Protein AF-A0AAD8I9W8-F1 (afdb_monomer_lite)

Foldseek 3Di:
DVQLLVLLLVLLVLQVVQLVLAAAADPVQQCVLPPVFADPQLVPDPCNRVDGQNCLLLSDLQWKWWADLVDQRYHTHIGGNDPVSVVVSVVSVTDIGRQGGDGPSVVVSVVSVVSSCVVCCVPVVPVVLVLLQQQDDPVCSVVSNVVVVVVVVVVVVVCVVCVSVCCSPLNPSRSSNVVSVVVVVVVVCCQAPPDDRPPPDSVRSVVCVVVPDGHPVPDPDDPPVPDPDDD

Sequence (231 aa):
MIAIITCLVALAGVFYGAAAHAPHISNFESSHFGGNSTCPSYTSASNPSSWNCMTCLKASSDCAFCANGANNYSPGACLAANADTKSACKAEHRIWYTQGCPSKIGVLAVLLLGLYIICYSPGMGTVPWIVNSEIYPLKYRGIGGGIAAVSNWISNLIVSQTFLTLTHALGSAGTFLLFAGISAVTGTAIFFLVPETKGQTFEEVEKMLEKGFKPSLCGDSNPEKELNGKV

pLDDT: mean 85.3, std 12.77, range [35.94, 97.19]

Structure (mmCIF, N/CA/C/O backbone):
data_AF-A0AAD8I9W8-F1
#
_entry.id   AF-A0AAD8I9W8-F1
#
loop_
_atom_site.group_PDB
_atom_site.id
_atom_site.type_symbol
_atom_site.label_atom_id
_atom_site.label_alt_id
_atom_site.label_comp_id
_atom_site.label_asym_id
_atom_site.label_entity_id
_atom_site.label_seq_id
_atom_site.pdbx_PDB_ins_code
_atom_site.Cartn_x
_atom_site.Cartn_y
_atom_site.Cartn_z
_atom_site.occupancy
_atom_site.B_iso_or_equiv
_atom_site.auth_seq_id
_atom_site.auth_comp_id
_atom_site.auth_asym_id
_atom_site.auth_atom_id
_atom_site.pdbx_PDB_model_num
ATOM 1 N N . MET A 1 1 ? -16.839 3.901 8.535 1.00 85.38 1 MET A N 1
ATOM 2 C CA . MET A 1 1 ? -16.273 2.653 7.968 1.00 85.38 1 MET A CA 1
ATOM 3 C C . MET A 1 1 ? -16.529 2.486 6.478 1.00 85.38 1 MET A C 1
ATOM 5 O O . MET A 1 1 ? -15.558 2.358 5.750 1.00 85.38 1 MET A O 1
ATOM 9 N N . ILE A 1 2 ? -17.778 2.546 5.998 1.00 88.75 2 ILE A N 1
ATOM 10 C CA . ILE A 1 2 ? -18.097 2.360 4.566 1.00 88.75 2 ILE A CA 1
ATOM 11 C C . ILE A 1 2 ? -17.278 3.302 3.666 1.00 88.75 2 ILE A C 1
ATOM 13 O O . ILE A 1 2 ? -16.595 2.829 2.766 1.00 88.75 2 ILE A O 1
ATOM 17 N N . ALA A 1 3 ? -17.244 4.605 3.977 1.00 89.75 3 ALA A N 1
ATOM 18 C CA . ALA A 1 3 ? -16.451 5.585 3.227 1.00 89.75 3 ALA A CA 1
ATOM 19 C C . ALA A 1 3 ? -14.956 5.208 3.132 1.00 89.75 3 ALA A C 1
ATOM 21 O O . ALA A 1 3 ? -14.374 5.245 2.051 1.00 89.75 3 ALA A O 1
ATOM 22 N N . ILE A 1 4 ? -14.356 4.759 4.240 1.00 90.31 4 ILE A N 1
ATOM 23 C CA . ILE A 1 4 ? -12.955 4.313 4.289 1.00 90.31 4 ILE A CA 1
ATOM 24 C C . ILE A 1 4 ? -12.733 3.121 3.353 1.00 90.31 4 ILE A C 1
ATOM 26 O O . ILE A 1 4 ? -11.825 3.151 2.526 1.00 90.31 4 ILE A O 1
ATOM 30 N N . ILE A 1 5 ? -13.592 2.101 3.440 1.00 92.06 5 ILE A N 1
ATOM 31 C CA . ILE A 1 5 ? -13.502 0.898 2.602 1.00 92.06 5 ILE A CA 1
ATOM 32 C C . ILE A 1 5 ? -13.650 1.276 1.125 1.00 92.06 5 ILE A C 1
ATOM 34 O O . ILE A 1 5 ? -12.839 0.852 0.306 1.00 92.06 5 ILE A O 1
ATOM 38 N N . THR A 1 6 ? -14.618 2.133 0.783 1.00 93.19 6 THR A N 1
ATOM 39 C CA . THR A 1 6 ? -14.799 2.593 -0.602 1.00 93.19 6 THR A CA 1
ATOM 40 C C . THR A 1 6 ? -13.581 3.352 -1.128 1.00 93.19 6 THR A C 1
ATOM 42 O O . THR A 1 6 ? -13.163 3.110 -2.258 1.00 93.19 6 THR A O 1
ATOM 45 N N . CYS A 1 7 ? -12.950 4.196 -0.304 1.00 93.38 7 CYS A N 1
ATOM 46 C CA . CYS A 1 7 ? -11.733 4.912 -0.687 1.00 93.38 7 CYS A CA 1
ATOM 47 C C . CYS A 1 7 ? -10.552 3.954 -0.891 1.00 93.38 7 CYS A C 1
ATOM 49 O O . CYS A 1 7 ? -9.811 4.104 -1.858 1.00 93.38 7 CYS A O 1
ATOM 51 N N . LEU A 1 8 ? -10.388 2.949 -0.024 1.00 93.06 8 LEU A N 1
ATOM 52 C CA . LEU A 1 8 ? -9.316 1.953 -0.146 1.00 93.06 8 LEU A CA 1
ATOM 53 C C . LEU A 1 8 ? -9.481 1.077 -1.395 1.00 93.06 8 LEU A C 1
ATOM 55 O O . LEU A 1 8 ? -8.506 0.839 -2.106 1.00 93.06 8 LEU A O 1
ATOM 59 N N . VAL A 1 9 ? -10.708 0.650 -1.707 1.00 94.50 9 VAL A N 1
ATOM 60 C CA . VAL A 1 9 ? -11.006 -0.104 -2.937 1.00 94.50 9 VAL A CA 1
ATOM 61 C C . VAL A 1 9 ? -10.776 0.762 -4.178 1.00 94.50 9 VAL A C 1
ATOM 63 O O . VAL A 1 9 ? -10.156 0.303 -5.137 1.00 94.50 9 VAL A O 1
ATOM 66 N N . ALA A 1 10 ? -11.202 2.029 -4.155 1.00 94.56 10 ALA A N 1
ATOM 67 C CA . ALA A 1 10 ? -10.950 2.966 -5.249 1.00 94.56 10 ALA A CA 1
ATOM 68 C C . ALA A 1 10 ? -9.444 3.195 -5.468 1.00 94.56 10 ALA A C 1
ATOM 70 O O . ALA A 1 10 ? -8.972 3.134 -6.603 1.00 94.56 10 ALA A O 1
ATOM 71 N N . LEU A 1 11 ? -8.673 3.386 -4.392 1.00 93.75 11 LEU A N 1
ATOM 72 C CA . LEU A 1 11 ? -7.213 3.494 -4.443 1.00 93.75 11 LEU A CA 1
ATOM 73 C C . LEU A 1 11 ? -6.578 2.242 -5.048 1.00 93.75 11 LEU A C 1
ATOM 75 O O . LEU A 1 11 ? -5.744 2.358 -5.946 1.00 93.75 11 LEU A O 1
ATOM 79 N N . ALA A 1 12 ? -6.992 1.053 -4.607 1.00 93.69 12 ALA A N 1
ATOM 80 C CA . ALA A 1 12 ? -6.501 -0.203 -5.163 1.00 93.69 12 ALA A CA 1
ATOM 81 C C . ALA A 1 12 ? -6.767 -0.297 -6.674 1.00 93.69 12 ALA A C 1
ATOM 83 O O . ALA A 1 12 ? -5.862 -0.656 -7.430 1.00 93.69 12 ALA A O 1
ATOM 84 N N . GLY A 1 13 ? -7.960 0.103 -7.125 1.00 92.88 13 GLY A N 1
ATOM 85 C CA . GLY A 1 13 ? -8.312 0.176 -8.545 1.00 92.88 13 GLY A CA 1
ATOM 86 C C . GLY A 1 13 ? -7.433 1.149 -9.334 1.00 92.88 13 GLY A C 1
ATOM 87 O O . GLY A 1 13 ? -6.934 0.799 -10.404 1.00 92.88 13 GLY A O 1
ATOM 88 N N . VAL A 1 14 ? -7.166 2.342 -8.794 1.00 93.25 14 VAL A N 1
ATOM 89 C CA . VAL A 1 14 ? -6.281 3.330 -9.439 1.00 93.25 14 VAL A CA 1
ATOM 90 C C . VAL A 1 14 ? -4.844 2.821 -9.523 1.00 93.25 14 VAL A C 1
ATOM 92 O O . VAL A 1 14 ? -4.228 2.920 -10.583 1.00 93.25 14 VAL A O 1
ATOM 95 N N . PHE A 1 15 ? -4.305 2.228 -8.456 1.00 91.62 15 PHE A N 1
ATOM 96 C CA . PHE A 1 15 ? -2.962 1.641 -8.487 1.00 91.62 15 PHE A CA 1
ATOM 97 C C . PHE A 1 15 ? -2.868 0.451 -9.444 1.00 91.62 15 PHE A C 1
ATOM 99 O O . PHE A 1 15 ? -1.854 0.300 -10.125 1.00 91.62 15 PHE A O 1
ATOM 106 N N . TYR A 1 16 ? -3.918 -0.366 -9.538 1.00 91.25 16 TYR A N 1
ATOM 107 C CA . TYR A 1 16 ? -3.988 -1.456 -10.509 1.00 91.25 16 TYR A CA 1
ATOM 108 C C . TYR A 1 16 ? -3.982 -0.916 -11.942 1.00 91.25 16 TYR A C 1
ATOM 110 O O . TYR A 1 16 ? -3.160 -1.332 -12.759 1.00 91.25 16 TYR A O 1
ATOM 118 N N . GLY A 1 17 ? -4.823 0.082 -12.227 1.00 90.25 17 GLY A N 1
ATOM 119 C CA . GLY A 1 17 ? -4.843 0.766 -13.518 1.00 90.25 17 GLY A CA 1
ATOM 120 C C . GLY A 1 17 ? -3.499 1.410 -13.859 1.00 90.25 17 GLY A C 1
ATOM 121 O O . GLY A 1 17 ? -3.068 1.343 -15.009 1.00 90.25 17 GLY A O 1
ATOM 122 N N . ALA A 1 18 ? -2.803 1.971 -12.866 1.00 89.25 18 ALA A N 1
ATOM 123 C CA . ALA A 1 18 ? -1.506 2.618 -13.051 1.00 89.25 18 ALA A CA 1
ATOM 124 C C . ALA A 1 18 ? -0.415 1.598 -13.380 1.00 89.25 18 ALA A C 1
ATOM 126 O O . ALA A 1 18 ? 0.459 1.883 -14.193 1.00 89.25 18 ALA A O 1
ATOM 127 N N . ALA A 1 19 ? -0.482 0.409 -12.777 1.00 87.31 19 ALA A N 1
ATOM 128 C CA . ALA A 1 19 ? 0.427 -0.683 -13.085 1.00 87.31 19 ALA A CA 1
ATOM 129 C C . ALA A 1 19 ? 0.155 -1.296 -14.468 1.00 87.31 19 ALA A C 1
ATOM 131 O O . ALA A 1 19 ? 1.100 -1.644 -15.172 1.00 87.31 19 ALA A O 1
ATOM 132 N N . ALA A 1 20 ? -1.116 -1.400 -14.871 1.00 87.19 20 ALA A N 1
ATOM 133 C CA . ALA A 1 20 ? -1.510 -1.946 -16.169 1.00 87.19 20 ALA A CA 1
ATOM 134 C C . ALA A 1 20 ? -1.157 -1.015 -17.344 1.00 87.19 20 ALA A C 1
ATOM 136 O O . ALA A 1 20 ? -0.708 -1.489 -18.381 1.00 87.19 20 ALA A O 1
ATOM 137 N N . HIS A 1 21 ? -1.306 0.302 -17.168 1.00 89.56 21 HIS A N 1
ATOM 138 C CA . HIS A 1 21 ? -0.989 1.318 -18.184 1.00 89.56 21 HIS A CA 1
ATOM 139 C C . HIS A 1 21 ? 0.423 1.906 -18.027 1.00 89.56 21 HIS A C 1
ATOM 141 O O . HIS A 1 21 ? 0.698 3.007 -18.510 1.00 89.56 21 HIS A O 1
ATOM 147 N N . ALA A 1 22 ? 1.312 1.213 -17.312 1.00 88.62 22 ALA A N 1
ATOM 148 C CA . ALA A 1 22 ? 2.706 1.617 -17.201 1.00 88.62 22 ALA A CA 1
ATOM 149 C C . ALA A 1 22 ? 3.382 1.578 -18.588 1.00 88.62 22 ALA A C 1
ATOM 151 O O . ALA A 1 22 ? 3.040 0.717 -19.403 1.00 88.62 22 ALA A O 1
ATOM 152 N N . PRO A 1 23 ? 4.346 2.474 -18.872 1.00 90.56 23 PRO A N 1
ATOM 153 C CA . PRO A 1 23 ? 5.013 2.499 -20.168 1.00 90.56 23 PRO A CA 1
ATOM 154 C C . PRO A 1 23 ? 5.691 1.160 -20.459 1.00 90.56 23 PRO A C 1
ATOM 156 O O . PRO A 1 23 ? 6.295 0.540 -19.577 1.00 90.56 23 PRO A O 1
ATOM 159 N N . HIS A 1 24 ? 5.590 0.730 -21.713 1.00 92.25 24 HIS A N 1
ATOM 160 C CA . HIS A 1 24 ? 6.247 -0.478 -22.194 1.00 92.25 24 HIS A CA 1
ATOM 161 C C . HIS A 1 24 ? 7.769 -0.319 -22.213 1.00 92.25 24 HIS A C 1
ATOM 163 O O . HIS A 1 24 ? 8.302 0.791 -22.182 1.00 92.25 24 HIS A O 1
ATOM 169 N N . ILE A 1 25 ? 8.479 -1.438 -22.268 1.00 92.12 25 ILE A N 1
ATOM 170 C CA . ILE A 1 25 ? 9.930 -1.431 -22.451 1.00 92.12 25 ILE A CA 1
ATOM 171 C C . ILE A 1 25 ? 10.241 -1.622 -23.929 1.00 92.12 25 ILE A C 1
ATOM 173 O O . ILE A 1 25 ? 9.667 -2.479 -24.596 1.00 92.12 25 ILE A O 1
ATOM 177 N N . SER A 1 26 ? 11.147 -0.798 -24.448 1.00 90.31 26 SER A N 1
ATOM 178 C CA . S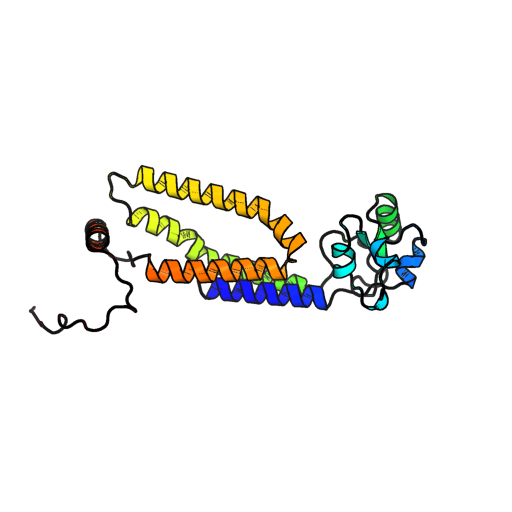ER A 1 26 ? 11.668 -0.931 -25.802 1.00 90.31 26 SER A CA 1
ATOM 179 C C . SER A 1 26 ? 13.015 -1.644 -25.769 1.00 90.31 26 SER A C 1
ATOM 181 O O . SER A 1 26 ? 13.931 -1.250 -25.040 1.00 90.31 26 SER A O 1
ATOM 183 N N . ASN A 1 27 ? 13.156 -2.678 -26.601 1.00 87.31 27 ASN A N 1
ATOM 184 C CA . ASN A 1 27 ? 14.436 -3.358 -26.806 1.00 87.31 27 ASN A CA 1
ATOM 185 C C . ASN A 1 27 ? 15.497 -2.407 -27.362 1.00 87.31 27 ASN A C 1
ATOM 187 O O . ASN A 1 27 ? 16.642 -2.460 -26.928 1.00 87.31 27 ASN A O 1
ATOM 191 N N . PHE A 1 28 ? 15.101 -1.508 -28.266 1.00 87.44 28 PHE A N 1
ATOM 192 C CA . PHE A 1 28 ? 15.998 -0.518 -28.854 1.00 87.44 28 PHE A CA 1
ATOM 193 C C . PHE A 1 28 ? 16.581 0.404 -27.775 1.00 87.44 28 PHE A C 1
ATOM 195 O O . PHE A 1 28 ? 17.799 0.479 -27.624 1.00 87.44 28 PHE A O 1
ATOM 202 N N . GLU A 1 29 ? 15.716 0.999 -26.948 1.00 87.00 29 GLU A N 1
ATOM 203 C CA . GLU A 1 29 ? 16.131 1.871 -25.840 1.00 87.00 29 GLU A CA 1
ATOM 204 C C . GLU A 1 29 ? 16.985 1.122 -24.813 1.00 87.00 29 GLU A C 1
ATOM 206 O O . GLU A 1 29 ? 17.942 1.673 -24.283 1.00 87.00 29 GLU A O 1
ATOM 211 N N . SER A 1 30 ? 16.667 -0.146 -24.541 1.00 86.25 30 SER A N 1
ATOM 212 C CA . SER A 1 30 ? 17.441 -0.969 -23.606 1.00 86.25 30 SER A CA 1
ATOM 213 C C . SER A 1 30 ? 18.839 -1.282 -24.153 1.00 86.25 30 SER A C 1
ATOM 215 O O . SER A 1 30 ? 19.822 -1.166 -23.428 1.00 86.25 30 SER A O 1
ATOM 217 N N . SER A 1 31 ? 18.949 -1.601 -25.446 1.00 86.25 31 SER A N 1
ATOM 218 C CA . SER A 1 31 ? 20.228 -1.887 -26.109 1.00 86.25 31 SER A CA 1
ATOM 219 C C . SER A 1 31 ? 21.124 -0.658 -26.296 1.00 86.25 31 SER A C 1
ATOM 221 O O . SER A 1 31 ? 22.344 -0.805 -26.360 1.00 86.25 31 SER A O 1
ATOM 223 N N . HIS A 1 32 ? 20.541 0.546 -26.328 1.00 88.69 32 HIS A N 1
ATOM 224 C CA . HIS A 1 32 ? 21.258 1.820 -26.478 1.00 88.69 32 HIS A CA 1
ATOM 225 C C . HIS A 1 32 ? 22.291 2.056 -25.365 1.00 88.69 32 HIS A C 1
ATOM 227 O O . HIS A 1 32 ? 23.380 2.556 -25.625 1.00 88.69 32 HIS A O 1
ATOM 233 N N . PHE A 1 33 ? 22.008 1.608 -24.138 1.00 84.25 33 PHE A N 1
ATOM 234 C CA . PHE A 1 33 ? 22.929 1.714 -22.995 1.00 84.25 33 PHE A CA 1
ATOM 235 C C . PHE A 1 33 ? 23.995 0.599 -22.946 1.00 84.25 33 PHE A C 1
ATOM 237 O O . PHE A 1 33 ? 24.759 0.509 -21.981 1.00 84.25 33 PHE A O 1
ATOM 244 N N . GLY A 1 34 ? 24.058 -0.249 -23.976 1.00 80.69 34 GLY A N 1
ATOM 245 C CA . GLY A 1 34 ? 24.945 -1.406 -24.071 1.00 80.69 34 GLY A CA 1
ATOM 246 C C . GLY A 1 34 ? 24.304 -2.690 -23.536 1.00 80.69 34 GLY A C 1
ATOM 247 O O . GLY A 1 34 ? 23.644 -2.694 -22.499 1.00 80.69 34 GLY A O 1
ATOM 248 N N . GLY A 1 35 ? 24.533 -3.814 -24.223 1.00 73.88 35 GLY A N 1
ATOM 249 C CA . GLY A 1 35 ? 23.914 -5.108 -23.887 1.00 73.88 35 GLY A CA 1
ATOM 250 C C . GLY A 1 35 ? 24.278 -5.669 -22.503 1.00 73.88 35 GLY A C 1
ATOM 251 O O . GLY A 1 35 ? 23.533 -6.472 -21.954 1.00 73.88 35 GLY A O 1
ATOM 252 N N . ASN A 1 36 ? 25.381 -5.213 -21.903 1.00 82.31 36 ASN A N 1
ATOM 253 C CA . ASN A 1 36 ? 25.778 -5.601 -20.542 1.00 82.31 36 ASN A CA 1
ATOM 254 C C . ASN A 1 36 ? 25.113 -4.739 -19.451 1.00 82.31 36 ASN A C 1
ATOM 256 O O . ASN A 1 36 ? 25.179 -5.082 -18.274 1.00 82.31 36 ASN A O 1
ATOM 260 N N . SER A 1 37 ? 24.481 -3.627 -19.833 1.00 87.50 37 SER A N 1
ATOM 261 C CA . SER A 1 37 ? 23.829 -2.675 -18.925 1.00 87.50 37 SER A CA 1
ATOM 262 C C . SER A 1 37 ? 22.341 -2.974 -18.720 1.00 87.50 37 SER A C 1
ATOM 264 O O . SER A 1 37 ? 21.700 -2.380 -17.851 1.00 87.50 37 SER A O 1
ATOM 266 N N . THR A 1 38 ? 21.770 -3.878 -19.520 1.00 90.88 38 THR A N 1
ATOM 267 C CA . THR A 1 38 ? 20.371 -4.308 -19.414 1.00 90.88 38 THR A CA 1
ATOM 268 C C . THR A 1 38 ? 20.152 -5.280 -18.258 1.00 90.88 38 THR A C 1
ATOM 270 O O . THR A 1 38 ? 21.011 -6.102 -17.952 1.00 90.88 38 THR A O 1
ATOM 273 N N . CYS A 1 39 ? 18.978 -5.207 -17.628 1.00 91.12 39 CYS A N 1
ATOM 274 C CA . CYS A 1 39 ? 18.590 -6.106 -16.535 1.00 91.12 39 CYS A CA 1
ATOM 275 C C . CYS A 1 39 ? 18.636 -7.586 -16.992 1.00 91.12 39 CYS A C 1
ATOM 277 O O . CYS A 1 39 ? 17.954 -7.929 -17.964 1.00 91.12 39 CYS A O 1
ATOM 279 N N . PRO A 1 40 ? 19.355 -8.489 -16.292 1.00 89.31 40 PRO A N 1
ATOM 280 C CA . PRO A 1 40 ? 19.454 -9.900 -16.682 1.00 89.31 40 PRO A CA 1
ATOM 281 C C . PRO A 1 40 ? 18.105 -10.630 -16.728 1.00 89.31 40 PRO A C 1
ATOM 283 O O . PRO A 1 40 ? 17.875 -11.485 -17.584 1.00 89.31 40 PRO A O 1
ATOM 286 N N . SER A 1 41 ? 17.173 -10.274 -15.838 1.00 88.94 41 SER A N 1
ATOM 287 C CA . SER A 1 41 ? 15.827 -10.862 -15.813 1.00 88.94 41 SER A CA 1
ATOM 288 C C . SER A 1 41 ? 14.996 -10.483 -17.043 1.00 88.94 41 SER A C 1
ATOM 290 O O . SER A 1 41 ? 14.111 -11.234 -17.435 1.00 88.94 41 SER A O 1
ATOM 292 N N . TYR A 1 42 ? 15.280 -9.331 -17.660 1.00 87.75 42 TYR A N 1
ATOM 293 C CA . TYR A 1 42 ? 14.618 -8.891 -18.888 1.00 87.75 42 TYR A CA 1
ATOM 294 C C . TYR A 1 42 ? 15.184 -9.603 -20.120 1.00 87.75 42 TYR A C 1
ATOM 296 O O . TYR A 1 42 ? 14.426 -10.056 -20.974 1.00 87.75 42 TYR A O 1
ATOM 304 N N . THR A 1 43 ? 16.509 -9.750 -20.204 1.00 86.75 43 THR A N 1
ATOM 305 C CA . THR A 1 43 ? 17.167 -10.410 -21.346 1.00 86.75 43 THR A CA 1
ATOM 306 C C . THR A 1 43 ? 16.926 -11.917 -21.384 1.00 86.75 43 THR A C 1
ATOM 308 O O . THR A 1 43 ? 16.877 -12.501 -22.462 1.00 86.75 43 THR A O 1
ATOM 311 N N . SER A 1 44 ? 16.738 -12.544 -20.221 1.00 87.00 44 SER A N 1
ATOM 312 C CA . SER A 1 44 ? 16.395 -13.967 -20.089 1.00 87.00 44 SER A CA 1
ATOM 313 C C . SER A 1 44 ? 14.890 -14.260 -20.181 1.00 87.00 44 SER A C 1
ATOM 315 O O . SER A 1 44 ? 14.482 -15.420 -20.106 1.00 87.00 44 SER A O 1
ATOM 317 N N . ALA A 1 45 ? 14.048 -13.236 -20.352 1.00 86.25 45 ALA A N 1
ATOM 318 C CA . ALA A 1 45 ? 12.604 -13.404 -20.422 1.00 86.25 45 ALA A CA 1
ATOM 319 C C . ALA A 1 45 ? 12.159 -14.063 -21.737 1.00 86.25 45 ALA A C 1
ATOM 321 O O . ALA A 1 45 ? 12.617 -13.711 -22.820 1.00 86.25 45 ALA A O 1
ATOM 322 N N . SER A 1 46 ? 11.175 -14.961 -21.658 1.00 83.50 46 SER A N 1
ATOM 323 C CA . SER A 1 46 ? 10.606 -15.649 -22.825 1.00 83.50 46 SER A CA 1
ATOM 324 C C . SER A 1 46 ? 9.787 -14.739 -23.753 1.00 83.50 46 SER A C 1
ATOM 326 O O . SER A 1 46 ? 9.649 -15.043 -24.935 1.00 83.50 46 SER A O 1
ATOM 328 N N . ASN A 1 47 ? 9.248 -13.623 -23.247 1.00 85.19 47 ASN A N 1
ATOM 329 C CA . ASN A 1 47 ? 8.504 -12.641 -24.042 1.00 85.19 47 ASN A CA 1
ATOM 330 C C . ASN A 1 47 ? 8.808 -11.198 -23.585 1.00 85.19 47 ASN A C 1
ATOM 332 O O . ASN A 1 47 ? 8.024 -10.613 -22.838 1.00 85.19 47 ASN A O 1
ATOM 336 N N . PRO A 1 48 ? 9.937 -10.604 -24.003 1.00 81.19 48 PRO A N 1
ATOM 337 C CA . PRO A 1 48 ? 10.345 -9.266 -23.565 1.00 81.19 48 PRO A CA 1
ATOM 338 C C . PRO A 1 48 ? 9.407 -8.154 -24.069 1.00 81.19 48 PRO A C 1
ATOM 340 O O . PRO A 1 48 ? 9.258 -7.127 -23.414 1.00 81.19 48 PRO A O 1
ATOM 343 N N . SER A 1 49 ? 8.699 -8.362 -25.185 1.00 84.19 49 SER A N 1
ATOM 344 C CA . SER A 1 49 ? 7.764 -7.373 -25.748 1.00 84.19 49 SER A CA 1
ATOM 345 C C . SER A 1 49 ? 6.525 -7.101 -24.894 1.00 84.19 49 SER A C 1
ATOM 347 O O . SER A 1 49 ? 5.932 -6.030 -25.010 1.00 84.19 49 SER A O 1
ATOM 349 N N . SER A 1 50 ? 6.114 -8.035 -24.030 1.00 87.62 50 SER A N 1
ATOM 350 C CA . SER A 1 50 ? 4.973 -7.818 -23.131 1.00 87.62 50 SER A CA 1
ATOM 351 C C . SER A 1 50 ? 5.352 -7.073 -21.850 1.00 87.62 50 SER A C 1
ATOM 353 O O . SER A 1 50 ? 4.481 -6.796 -21.026 1.00 87.62 50 SER A O 1
ATOM 355 N N . TRP A 1 51 ? 6.639 -6.782 -21.642 1.00 91.12 51 TRP A N 1
ATOM 356 C CA . TRP A 1 51 ? 7.101 -6.162 -20.410 1.00 91.12 51 TRP A CA 1
ATOM 357 C C . TRP A 1 51 ? 6.781 -4.671 -20.386 1.00 91.12 51 TRP A C 1
ATOM 359 O O . TRP A 1 51 ? 6.847 -3.952 -21.387 1.00 91.12 51 TRP A O 1
ATOM 369 N N . ASN A 1 52 ? 6.464 -4.200 -19.190 1.00 92.38 52 ASN A N 1
ATOM 370 C CA . ASN A 1 52 ? 6.289 -2.796 -18.884 1.00 92.38 52 ASN A CA 1
ATOM 371 C C . ASN A 1 52 ? 7.219 -2.394 -17.736 1.00 92.38 52 ASN A C 1
ATOM 373 O O . ASN A 1 52 ? 7.874 -3.229 -17.108 1.00 92.38 52 ASN A O 1
ATOM 377 N N . CYS A 1 53 ? 7.287 -1.097 -17.457 1.00 92.06 53 CYS A N 1
ATOM 378 C CA . CYS A 1 53 ? 8.120 -0.572 -16.381 1.00 92.06 53 CYS A CA 1
ATOM 379 C C . CYS A 1 53 ? 7.884 -1.313 -15.047 1.00 92.06 53 CYS A C 1
ATOM 381 O O . CYS A 1 53 ? 8.845 -1.662 -14.364 1.00 92.06 53 CYS A O 1
ATOM 383 N N . MET A 1 54 ? 6.632 -1.644 -14.703 1.00 90.25 54 MET A N 1
ATOM 384 C CA . MET A 1 54 ? 6.327 -2.334 -13.445 1.00 90.25 54 MET A CA 1
ATOM 385 C C . MET A 1 54 ? 6.814 -3.785 -13.424 1.00 90.25 54 MET A C 1
ATOM 387 O O . MET A 1 54 ? 7.239 -4.247 -12.367 1.00 90.25 54 MET A O 1
ATOM 391 N N . THR A 1 55 ? 6.777 -4.515 -14.543 1.00 90.69 55 THR A N 1
ATOM 392 C CA . THR A 1 55 ? 7.312 -5.886 -14.594 1.00 90.69 55 THR A CA 1
ATOM 393 C C . THR A 1 55 ? 8.832 -5.895 -14.489 1.00 90.69 55 THR A C 1
ATOM 395 O O . THR A 1 55 ? 9.367 -6.744 -13.788 1.00 90.69 55 THR A O 1
ATOM 398 N N . CYS A 1 56 ? 9.522 -4.924 -15.098 1.00 91.31 56 CYS A N 1
ATOM 399 C CA . CYS A 1 56 ? 10.976 -4.777 -14.956 1.00 91.31 56 CYS A CA 1
ATOM 400 C C . CYS A 1 56 ? 11.392 -4.521 -13.505 1.00 91.31 56 CYS A C 1
ATOM 402 O O . CYS A 1 56 ? 12.243 -5.237 -12.985 1.00 91.31 56 CYS A O 1
ATOM 404 N N . LEU A 1 57 ? 10.749 -3.560 -12.831 1.00 90.69 57 LEU A N 1
ATOM 405 C CA . LEU A 1 57 ? 11.058 -3.241 -11.431 1.00 90.69 57 LEU A CA 1
ATOM 406 C C . LEU A 1 57 ? 10.732 -4.391 -10.467 1.00 90.69 57 LEU A C 1
ATOM 408 O O . LEU A 1 57 ? 11.372 -4.522 -9.432 1.00 90.69 57 LEU A O 1
ATOM 412 N N . LYS A 1 58 ? 9.737 -5.226 -10.791 1.00 88.44 58 LYS A N 1
ATOM 413 C CA . LYS A 1 58 ? 9.366 -6.393 -9.975 1.00 88.44 58 LYS A CA 1
ATOM 414 C C . LYS A 1 58 ? 10.200 -7.640 -10.258 1.00 88.44 58 LYS A C 1
ATOM 416 O O . LYS A 1 58 ? 10.154 -8.572 -9.461 1.00 88.44 58 LYS A O 1
ATOM 421 N N . ALA A 1 59 ? 10.907 -7.697 -11.385 1.00 88.38 59 ALA A N 1
ATOM 422 C CA . ALA A 1 59 ? 11.641 -8.893 -11.785 1.00 88.38 59 ALA A CA 1
ATOM 423 C C . ALA A 1 59 ? 12.845 -9.173 -10.873 1.00 88.38 59 ALA A C 1
ATOM 425 O O . ALA A 1 59 ? 13.163 -10.331 -10.619 1.00 88.38 59 ALA A O 1
ATOM 426 N N . SER A 1 60 ? 13.520 -8.125 -10.399 1.00 86.38 60 SER A N 1
ATOM 427 C CA . SER A 1 60 ? 14.584 -8.201 -9.396 1.00 86.38 60 SER A CA 1
ATOM 428 C C . SER A 1 60 ? 14.781 -6.831 -8.745 1.00 86.38 60 SER A C 1
ATOM 430 O O . SER A 1 60 ? 14.566 -5.807 -9.394 1.00 86.38 60 SER A O 1
ATOM 432 N N . SER A 1 61 ? 15.255 -6.805 -7.496 1.00 85.06 61 SER A N 1
ATOM 433 C CA . SER A 1 61 ? 15.695 -5.575 -6.818 1.00 85.06 61 SER A CA 1
ATOM 434 C C . SER A 1 61 ? 16.857 -4.884 -7.534 1.00 85.06 61 SER A C 1
ATOM 436 O O . SER A 1 61 ? 17.050 -3.681 -7.371 1.00 85.06 61 SER A O 1
ATOM 438 N N . ASP A 1 62 ? 17.596 -5.636 -8.351 1.00 90.12 62 ASP A N 1
ATOM 439 C CA . ASP A 1 62 ? 18.747 -5.154 -9.115 1.00 90.12 62 ASP A CA 1
ATOM 440 C C . ASP A 1 62 ? 18.354 -4.650 -10.509 1.00 90.12 62 ASP A C 1
ATOM 442 O O . ASP A 1 62 ? 19.203 -4.531 -11.392 1.00 90.12 62 ASP A O 1
ATOM 446 N N . CYS A 1 63 ? 17.071 -4.372 -10.745 1.00 92.12 63 CYS A N 1
ATOM 447 C CA . CYS A 1 63 ? 16.578 -3.845 -12.011 1.00 92.12 63 CYS A CA 1
ATOM 448 C C . CYS A 1 63 ? 15.885 -2.498 -11.820 1.00 92.12 63 CYS A C 1
ATOM 450 O O . CYS A 1 63 ? 15.224 -2.226 -10.819 1.00 92.12 63 CYS A O 1
ATOM 452 N N . ALA A 1 64 ? 16.069 -1.623 -12.799 1.00 93.69 64 ALA A N 1
ATOM 453 C CA . ALA A 1 64 ? 15.589 -0.256 -12.774 1.00 93.69 64 ALA A CA 1
ATOM 454 C C . ALA A 1 64 ? 15.089 0.168 -14.153 1.00 93.69 64 ALA A C 1
ATOM 456 O O . ALA A 1 64 ? 15.502 -0.361 -15.186 1.00 93.69 64 ALA A O 1
ATOM 457 N N . PHE A 1 65 ? 14.200 1.155 -14.168 1.00 94.38 65 PHE A N 1
ATOM 458 C CA . PHE A 1 65 ? 13.619 1.680 -15.393 1.00 94.38 65 PHE A CA 1
ATOM 459 C C . PHE A 1 65 ? 14.159 3.081 -15.675 1.00 94.38 65 PHE A C 1
ATOM 461 O O . PHE A 1 65 ? 14.032 3.991 -14.854 1.00 94.38 65 PHE A O 1
ATOM 468 N N . CYS A 1 66 ? 14.749 3.263 -16.852 1.00 94.00 66 CYS A N 1
ATOM 469 C CA . CYS A 1 66 ? 15.151 4.568 -17.361 1.00 94.00 66 CYS A CA 1
ATOM 470 C C . CYS A 1 66 ? 14.096 5.045 -18.361 1.00 94.00 66 CYS A C 1
ATOM 472 O O . CYS A 1 66 ? 13.831 4.380 -19.366 1.00 94.00 66 CYS A O 1
ATOM 474 N N . ALA A 1 67 ? 13.468 6.185 -18.075 1.00 93.44 67 ALA A N 1
ATOM 475 C CA . ALA A 1 67 ? 12.456 6.749 -18.958 1.00 93.44 67 ALA A CA 1
ATOM 476 C C . ALA A 1 67 ? 13.046 7.189 -20.304 1.00 93.44 67 ALA A C 1
ATOM 478 O O . ALA A 1 67 ? 14.244 7.438 -20.444 1.00 93.44 67 ALA A O 1
ATOM 479 N N . ASN A 1 68 ? 12.186 7.286 -21.312 1.00 91.62 68 ASN A N 1
ATOM 480 C CA . ASN A 1 68 ? 12.575 7.782 -22.622 1.00 91.62 68 ASN A CA 1
ATOM 481 C C . ASN A 1 68 ? 12.891 9.290 -22.563 1.00 91.62 68 ASN A C 1
ATOM 483 O O . ASN A 1 68 ? 12.219 10.035 -21.850 1.00 91.62 68 ASN A O 1
ATOM 487 N N . GLY A 1 69 ? 13.880 9.743 -23.338 1.00 84.31 69 GLY A N 1
ATOM 488 C CA . GLY A 1 69 ? 14.278 11.155 -23.380 1.00 84.31 69 GLY A CA 1
ATOM 489 C C . GLY A 1 69 ? 13.235 12.093 -23.999 1.00 84.31 69 GLY A C 1
ATOM 490 O O . GLY A 1 69 ? 13.201 13.271 -23.658 1.00 84.31 69 GLY A O 1
ATOM 491 N N . ALA A 1 70 ? 12.356 11.594 -24.875 1.00 86.88 70 ALA A N 1
ATOM 492 C CA . ALA A 1 70 ? 11.323 12.415 -25.509 1.00 86.88 70 ALA A CA 1
ATOM 493 C C . ALA A 1 70 ? 10.099 12.631 -24.604 1.00 86.88 70 ALA A C 1
ATOM 495 O O . ALA A 1 70 ? 9.557 13.733 -24.533 1.00 86.88 70 ALA A O 1
ATOM 496 N N . ASN A 1 71 ? 9.624 11.578 -23.932 1.00 87.62 71 ASN A N 1
ATOM 497 C CA . ASN A 1 71 ? 8.472 11.657 -23.038 1.00 87.62 71 ASN A CA 1
ATOM 498 C C . ASN A 1 71 ? 8.537 10.562 -21.967 1.00 87.62 71 ASN A C 1
ATOM 500 O O . ASN A 1 71 ? 8.750 9.396 -22.271 1.00 87.62 71 ASN A O 1
ATOM 504 N N . ASN A 1 72 ? 8.232 10.899 -20.716 1.00 86.38 72 ASN A N 1
ATOM 505 C CA . ASN A 1 72 ? 8.267 9.938 -19.607 1.00 86.38 72 ASN A CA 1
ATOM 506 C C . ASN A 1 72 ? 7.249 8.788 -19.753 1.00 86.38 72 ASN A C 1
ATOM 508 O O . ASN A 1 72 ? 7.365 7.777 -19.068 1.00 86.38 72 ASN A O 1
ATOM 512 N N . TYR A 1 73 ? 6.242 8.945 -20.618 1.00 87.94 73 TYR A N 1
ATOM 513 C CA . TYR A 1 73 ? 5.208 7.936 -20.875 1.00 87.94 73 TYR A CA 1
ATOM 514 C C . TYR A 1 73 ? 5.459 7.089 -22.127 1.00 87.94 73 TYR A C 1
ATOM 516 O O . TYR A 1 73 ? 4.679 6.173 -22.390 1.00 87.94 73 TYR A O 1
ATOM 524 N N . SER A 1 74 ? 6.477 7.407 -22.931 1.00 90.69 74 SER A N 1
ATOM 525 C CA . SER A 1 74 ? 6.833 6.574 -24.082 1.00 90.69 74 SER A CA 1
ATOM 526 C C . SER A 1 74 ? 7.696 5.382 -23.643 1.00 90.69 74 SER A C 1
ATOM 528 O O . SER A 1 74 ? 8.162 5.343 -22.498 1.00 90.69 74 SER A O 1
ATOM 530 N N . PRO A 1 75 ? 7.876 4.370 -24.514 1.00 91.62 75 PRO A N 1
ATOM 531 C CA . PRO A 1 75 ? 8.623 3.180 -24.149 1.00 91.62 75 PRO A CA 1
ATOM 532 C C . PRO A 1 75 ? 10.056 3.498 -23.714 1.00 91.62 75 PRO A C 1
ATOM 534 O O . PRO A 1 75 ? 10.786 4.183 -24.434 1.00 91.62 75 PRO A O 1
ATOM 537 N N . GLY A 1 76 ? 10.440 3.014 -22.533 1.00 92.50 76 GLY A N 1
ATOM 538 C CA . GLY A 1 76 ? 11.751 3.261 -21.924 1.00 92.50 76 GLY A CA 1
ATOM 539 C C . GLY A 1 76 ? 12.658 2.032 -21.927 1.00 92.50 76 GLY A C 1
ATOM 540 O O . GLY A 1 76 ? 12.360 1.021 -22.568 1.00 92.50 76 GLY A O 1
ATOM 541 N N . ALA A 1 77 ? 13.760 2.120 -21.187 1.00 92.81 77 ALA A N 1
ATOM 542 C CA . ALA A 1 77 ? 14.775 1.077 -21.075 1.00 92.81 77 ALA A CA 1
ATOM 543 C C . ALA A 1 77 ? 14.710 0.359 -19.717 1.00 92.81 77 ALA A C 1
ATOM 545 O O . ALA A 1 77 ? 14.562 1.006 -18.677 1.00 92.81 77 ALA A O 1
ATOM 546 N N . CYS A 1 78 ? 14.875 -0.967 -19.718 1.00 93.44 78 CYS A N 1
ATOM 547 C CA . CYS A 1 78 ? 15.039 -1.767 -18.498 1.00 93.44 78 CYS A CA 1
ATOM 548 C C . CYS A 1 78 ? 16.524 -2.089 -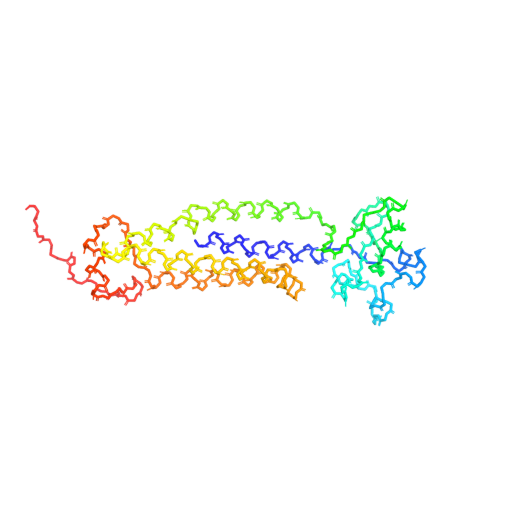18.283 1.00 93.44 78 CYS A C 1
ATOM 550 O O . CYS A 1 78 ? 17.129 -2.856 -19.037 1.00 93.44 78 CYS A O 1
ATOM 552 N N . LEU A 1 79 ? 17.119 -1.494 -17.252 1.00 94.06 79 LEU A N 1
ATOM 553 C CA . LEU A 1 79 ? 18.558 -1.519 -16.989 1.00 94.06 79 LEU A CA 1
ATOM 554 C C . LEU A 1 79 ? 18.864 -2.186 -15.646 1.00 94.06 79 LEU A C 1
ATOM 556 O O . LEU A 1 79 ? 18.011 -2.249 -14.761 1.00 94.06 79 LEU A O 1
ATOM 560 N N . ALA A 1 80 ? 20.089 -2.682 -15.487 1.00 93.12 80 ALA A N 1
ATOM 561 C CA . ALA A 1 80 ? 20.588 -3.140 -14.195 1.00 93.12 80 ALA A CA 1
ATOM 562 C C . ALA A 1 80 ? 20.712 -1.948 -13.232 1.00 93.12 80 ALA A C 1
ATOM 564 O O . ALA A 1 80 ? 21.110 -0.854 -13.638 1.00 93.12 80 ALA A O 1
ATOM 565 N N . ALA A 1 81 ? 20.365 -2.129 -11.962 1.00 92.56 81 ALA A N 1
ATOM 566 C CA . ALA A 1 81 ? 20.291 -1.075 -10.960 1.00 92.56 81 ALA A CA 1
ATOM 567 C C . ALA A 1 81 ? 21.659 -0.785 -10.321 1.00 92.56 81 ALA A C 1
ATOM 569 O O . ALA A 1 81 ? 21.875 -1.045 -9.142 1.00 92.56 81 ALA A O 1
ATOM 570 N N . ASN A 1 82 ? 22.569 -0.187 -11.094 1.00 91.69 82 ASN A N 1
ATOM 571 C CA . ASN A 1 82 ? 23.931 0.143 -10.667 1.00 91.69 82 ASN A CA 1
ATOM 572 C C . ASN A 1 82 ? 24.190 1.658 -10.718 1.00 91.69 82 ASN A C 1
ATOM 574 O O . ASN A 1 82 ? 23.428 2.427 -11.307 1.00 91.69 82 ASN A O 1
ATOM 578 N N . ALA A 1 83 ? 25.284 2.111 -10.097 1.00 91.75 83 ALA A N 1
ATOM 579 C CA . ALA A 1 83 ? 25.671 3.524 -10.128 1.00 91.75 83 ALA A CA 1
ATOM 580 C C . ALA A 1 83 ? 25.984 4.013 -11.556 1.00 91.75 83 ALA A C 1
ATOM 582 O O . ALA A 1 83 ? 25.613 5.136 -11.901 1.00 91.75 83 ALA A O 1
ATOM 583 N N . ASP A 1 84 ? 26.587 3.156 -12.386 1.00 91.69 84 ASP A N 1
ATOM 584 C CA . ASP A 1 84 ? 27.005 3.481 -13.756 1.00 91.69 84 ASP A CA 1
ATOM 585 C C . ASP A 1 84 ? 25.819 3.639 -14.711 1.00 91.69 84 ASP A C 1
ATOM 587 O O . ASP A 1 84 ? 25.717 4.611 -15.453 1.00 91.69 84 ASP A O 1
ATOM 591 N N . THR A 1 85 ? 24.858 2.720 -14.662 1.00 91.75 85 THR A N 1
ATOM 592 C CA . THR A 1 85 ? 23.645 2.796 -15.490 1.00 91.75 85 THR A CA 1
ATOM 593 C C . THR A 1 85 ? 22.750 3.956 -15.060 1.00 91.75 85 THR A C 1
ATOM 595 O O . THR A 1 85 ? 22.161 4.646 -15.896 1.00 91.75 85 THR A O 1
ATOM 598 N N . LYS A 1 86 ? 22.702 4.237 -13.754 1.00 92.94 86 LYS A N 1
ATOM 599 C CA . LYS A 1 86 ? 22.008 5.400 -13.200 1.00 92.94 86 LYS A CA 1
ATOM 600 C C . LYS A 1 86 ? 22.644 6.714 -13.654 1.00 92.94 86 LYS A C 1
ATOM 602 O O . LYS A 1 86 ? 21.909 7.652 -13.965 1.00 92.94 86 LYS A O 1
ATOM 607 N N . SER A 1 87 ? 23.975 6.814 -13.669 1.00 92.25 87 SER A N 1
ATOM 608 C CA . SER A 1 87 ? 24.674 8.017 -14.137 1.00 92.25 87 SER A CA 1
ATOM 609 C C . SER A 1 87 ? 24.541 8.185 -15.651 1.00 92.25 87 SER A C 1
ATOM 611 O O . SER A 1 87 ? 24.245 9.293 -16.089 1.00 92.25 87 SER A O 1
ATOM 613 N N . ALA A 1 88 ? 24.616 7.101 -16.429 1.00 92.19 88 ALA A N 1
ATOM 614 C CA . ALA A 1 88 ? 24.389 7.110 -17.875 1.00 92.19 88 ALA A CA 1
ATOM 615 C C . ALA A 1 88 ? 22.969 7.572 -18.245 1.00 92.19 88 ALA A C 1
ATOM 617 O O . ALA A 1 88 ? 22.806 8.474 -19.063 1.00 92.19 88 ALA A O 1
ATOM 618 N N . CYS A 1 89 ? 21.934 7.038 -17.585 1.00 92.12 89 CYS A N 1
ATOM 619 C CA . CYS A 1 89 ? 20.551 7.483 -17.790 1.00 92.12 89 CYS A CA 1
ATOM 620 C C . CYS A 1 89 ? 20.386 8.983 -17.483 1.00 92.12 89 CYS A C 1
ATOM 622 O O . CYS A 1 89 ? 19.774 9.728 -18.248 1.00 92.12 89 CYS A O 1
ATOM 624 N N . LYS A 1 90 ? 20.980 9.451 -16.377 1.00 93.19 90 LYS A N 1
ATOM 625 C CA . LYS A 1 90 ? 20.925 10.866 -15.987 1.00 93.19 90 LYS A CA 1
ATOM 626 C C . LYS A 1 90 ? 21.740 11.783 -16.899 1.00 93.19 90 LYS A C 1
ATOM 628 O O . LYS A 1 90 ? 21.339 12.929 -17.074 1.00 93.19 90 LYS A O 1
ATOM 633 N N . ALA A 1 91 ? 22.844 11.307 -17.474 1.00 92.69 91 ALA A N 1
ATOM 634 C CA . ALA A 1 91 ? 23.649 12.071 -18.428 1.00 92.69 91 ALA A CA 1
ATOM 635 C C . ALA A 1 91 ? 22.831 12.442 -19.677 1.00 92.69 91 ALA A C 1
ATOM 637 O O . ALA A 1 91 ? 22.948 13.550 -20.195 1.00 92.69 91 ALA A O 1
ATOM 638 N N . GLU A 1 92 ? 21.910 11.569 -20.090 1.00 90.75 92 GLU A N 1
ATOM 639 C CA . GLU A 1 92 ? 20.947 11.844 -21.162 1.00 90.75 92 GLU A CA 1
ATOM 640 C C . GLU A 1 92 ? 19.710 12.642 -20.706 1.00 90.75 92 GLU A C 1
ATOM 642 O O . GLU A 1 92 ? 18.733 12.734 -21.442 1.00 90.75 92 GLU A O 1
ATOM 647 N N . HIS A 1 93 ? 19.727 13.232 -19.504 1.00 92.19 93 HIS A N 1
ATOM 648 C CA . HIS A 1 93 ? 18.617 14.008 -18.928 1.00 92.19 93 HIS A CA 1
ATOM 649 C C . HIS A 1 93 ? 17.316 13.203 -18.738 1.00 92.19 93 HIS A C 1
ATOM 651 O O . HIS A 1 93 ? 16.225 13.770 -18.659 1.00 92.19 93 HIS A O 1
ATOM 657 N N . ARG A 1 94 ? 17.416 11.874 -18.621 1.00 91.94 94 ARG A N 1
ATOM 658 C CA . ARG A 1 94 ? 16.273 10.979 -18.403 1.00 91.94 94 ARG A CA 1
ATOM 659 C C . ARG A 1 94 ? 16.028 10.739 -16.914 1.00 91.94 94 ARG A C 1
ATOM 661 O O . ARG A 1 94 ? 16.939 10.796 -16.083 1.00 91.94 94 ARG A O 1
ATOM 668 N N . ILE A 1 95 ? 14.778 10.437 -16.568 1.00 92.25 95 ILE A N 1
ATOM 669 C CA . ILE A 1 95 ? 14.383 10.141 -15.186 1.00 92.25 95 ILE A CA 1
ATOM 670 C C . ILE A 1 95 ? 14.606 8.656 -14.888 1.00 92.25 95 ILE A C 1
ATOM 672 O O . ILE A 1 95 ? 14.202 7.778 -15.651 1.00 92.25 95 ILE A O 1
ATOM 676 N N . TRP A 1 96 ? 15.231 8.396 -13.742 1.00 92.19 96 TRP A N 1
ATOM 677 C CA . TRP A 1 96 ? 15.528 7.058 -13.246 1.00 92.19 96 TRP A CA 1
ATOM 678 C C . TRP A 1 96 ? 14.505 6.613 -12.202 1.00 92.19 96 TRP A C 1
ATOM 680 O O . TRP A 1 96 ? 14.323 7.283 -11.181 1.00 92.19 96 TRP A O 1
ATOM 690 N N . TYR A 1 97 ? 13.893 5.457 -12.430 1.00 92.12 97 TYR A N 1
ATOM 691 C CA . TYR A 1 97 ? 12.840 4.886 -11.602 1.00 92.12 97 TYR A CA 1
ATOM 692 C C . TYR A 1 97 ? 13.282 3.549 -10.997 1.00 92.12 97 TYR A C 1
ATOM 694 O O . TYR A 1 97 ? 13.795 2.682 -11.699 1.00 92.12 97 TYR A O 1
ATOM 702 N N . THR A 1 98 ? 13.065 3.375 -9.691 1.00 88.38 98 THR A N 1
ATOM 703 C CA . THR A 1 98 ? 13.398 2.135 -8.954 1.00 88.38 98 THR A CA 1
ATOM 704 C C . THR A 1 98 ? 12.241 1.583 -8.132 1.00 88.38 98 THR A C 1
ATOM 706 O O . THR A 1 98 ? 12.169 0.384 -7.914 1.00 88.38 98 THR A O 1
ATOM 709 N N . GLN A 1 99 ? 11.342 2.445 -7.651 1.00 82.31 99 GLN A N 1
ATOM 710 C CA . GLN A 1 99 ? 10.266 2.072 -6.720 1.00 82.31 99 GLN A CA 1
ATOM 711 C C . GLN A 1 99 ? 8.863 2.377 -7.272 1.00 82.31 99 GLN A C 1
ATOM 713 O O . GLN A 1 99 ? 7.863 2.222 -6.577 1.00 82.31 99 GLN A O 1
ATOM 718 N N . GLY A 1 100 ? 8.763 2.839 -8.518 1.00 86.50 100 GLY A N 1
ATOM 719 C CA . GLY A 1 100 ? 7.490 3.172 -9.147 1.00 86.50 100 GLY A CA 1
ATOM 720 C C . GLY A 1 100 ? 7.679 3.683 -10.565 1.00 86.50 100 GLY A C 1
ATOM 721 O O . GLY A 1 100 ? 8.764 4.122 -10.921 1.00 86.50 100 GLY A O 1
ATOM 722 N N . CYS A 1 101 ? 6.619 3.625 -11.362 1.00 89.00 101 CYS A N 1
ATOM 723 C CA . CYS A 1 101 ? 6.637 3.998 -12.773 1.00 89.00 101 CYS A CA 1
ATOM 724 C C . CYS A 1 101 ? 5.870 5.300 -13.021 1.00 89.00 101 CYS A C 1
ATOM 726 O O . CYS A 1 101 ? 4.934 5.612 -12.276 1.00 89.00 101 CYS A O 1
ATOM 728 N N . PRO A 1 102 ? 6.218 6.057 -14.075 1.00 87.88 102 PRO A N 1
ATOM 729 C CA . PRO A 1 102 ? 5.476 7.255 -14.437 1.00 87.88 102 PRO A CA 1
ATOM 730 C C . PRO A 1 102 ? 4.047 6.885 -14.844 1.00 87.88 102 PRO A C 1
ATOM 732 O O . PRO A 1 102 ? 3.821 5.990 -15.656 1.00 87.88 102 PRO A O 1
ATOM 735 N N . SER A 1 103 ? 3.073 7.592 -14.275 1.00 87.88 103 SER A N 1
ATOM 736 C CA . SER A 1 103 ? 1.654 7.359 -14.532 1.00 87.88 103 SER A CA 1
ATOM 737 C C . SER A 1 103 ? 0.882 8.671 -14.531 1.00 87.88 103 SER A C 1
ATOM 739 O O . SER A 1 103 ? 0.969 9.453 -13.585 1.00 87.88 103 SER A O 1
ATOM 741 N N . LYS A 1 104 ? 0.081 8.896 -15.580 1.00 84.69 104 LYS A N 1
ATOM 742 C CA . LYS A 1 104 ? -0.776 10.089 -15.701 1.00 84.69 104 LYS A CA 1
ATOM 743 C C . LYS A 1 104 ? -1.870 10.119 -14.634 1.00 84.69 104 LYS A C 1
ATOM 745 O O . LYS A 1 104 ? -2.285 11.188 -14.203 1.00 84.69 104 LYS A O 1
ATOM 750 N N . ILE A 1 105 ? -2.306 8.945 -14.179 1.00 87.12 105 ILE A N 1
ATOM 751 C CA . ILE A 1 105 ? -3.340 8.806 -13.148 1.00 87.12 105 ILE A CA 1
ATOM 752 C C . ILE A 1 105 ? -2.770 8.834 -11.722 1.00 87.12 105 ILE A C 1
ATOM 754 O O . ILE A 1 105 ? -3.528 8.739 -10.761 1.00 87.12 105 ILE A O 1
ATOM 758 N N . GLY A 1 106 ? -1.453 9.008 -11.556 1.00 86.00 106 GLY A N 1
ATOM 759 C CA . GLY A 1 106 ? -0.826 9.110 -10.234 1.00 86.00 106 GLY A CA 1
ATOM 760 C C . GLY A 1 106 ? -1.377 10.268 -9.395 1.00 86.00 106 GLY A C 1
ATOM 761 O O . GLY A 1 106 ? -1.566 10.116 -8.192 1.00 86.00 106 GLY A O 1
ATOM 762 N N . VAL A 1 107 ? -1.732 11.394 -10.027 1.00 88.81 107 VAL A N 1
ATOM 763 C CA . VAL A 1 107 ? -2.351 12.544 -9.338 1.00 88.81 107 VAL A CA 1
ATOM 764 C C . VAL A 1 107 ? -3.699 12.165 -8.718 1.00 88.81 107 VAL A C 1
ATOM 766 O O . VAL A 1 107 ? -3.994 12.562 -7.593 1.00 88.81 107 VAL A O 1
ATOM 769 N N . LEU A 1 108 ? -4.494 11.338 -9.405 1.00 91.06 108 LEU A N 1
ATOM 770 C CA . LEU A 1 108 ? -5.770 10.854 -8.878 1.00 91.06 108 LEU A CA 1
ATOM 771 C C . LEU A 1 108 ? -5.568 9.997 -7.620 1.00 91.06 108 LEU A C 1
ATOM 773 O O . LEU A 1 108 ? -6.337 10.127 -6.670 1.00 91.06 108 LEU A O 1
ATOM 777 N N . ALA A 1 109 ? -4.514 9.173 -7.574 1.00 90.50 109 ALA A N 1
ATOM 778 C CA . ALA A 1 109 ? -4.182 8.393 -6.381 1.00 90.50 109 ALA A CA 1
ATOM 779 C C . ALA A 1 109 ? -3.873 9.295 -5.173 1.00 90.50 109 ALA A C 1
ATOM 781 O O . ALA A 1 109 ? -4.324 9.010 -4.066 1.00 90.50 109 ALA A O 1
ATOM 782 N N . VAL A 1 110 ? -3.166 10.412 -5.381 1.00 91.06 110 VAL A N 1
ATOM 783 C CA . VAL A 1 110 ? -2.871 11.386 -4.314 1.00 91.06 110 VAL A CA 1
ATOM 784 C C . VAL A 1 110 ? -4.151 12.049 -3.801 1.00 91.06 110 VAL A C 1
ATOM 786 O O . VAL A 1 110 ? -4.349 12.141 -2.591 1.00 91.06 110 VAL A O 1
ATOM 789 N N . LEU A 1 111 ? -5.049 12.462 -4.700 1.00 93.81 111 LEU A N 1
ATOM 790 C CA . LEU A 1 111 ? -6.332 13.062 -4.312 1.00 93.81 111 LEU A CA 1
ATOM 791 C C . LEU A 1 111 ? -7.207 12.082 -3.521 1.00 93.81 111 LEU A C 1
ATOM 793 O O . LEU A 1 111 ? -7.768 12.450 -2.490 1.00 93.81 111 LEU A O 1
ATOM 797 N N . LEU A 1 112 ? -7.286 10.823 -3.961 1.00 92.81 112 LEU A N 1
ATOM 798 C CA . LEU A 1 112 ? -8.030 9.778 -3.255 1.00 92.81 112 LEU A CA 1
ATOM 799 C C . LEU A 1 112 ? -7.419 9.441 -1.892 1.00 92.81 112 LEU A C 1
ATOM 801 O O . LEU A 1 112 ? -8.157 9.179 -0.944 1.00 92.81 112 LEU A O 1
ATOM 805 N N . LEU A 1 113 ? -6.091 9.482 -1.763 1.00 93.00 113 LEU A N 1
ATOM 806 C CA . LEU A 1 113 ? -5.422 9.313 -0.474 1.00 93.00 113 LEU A CA 1
ATOM 807 C C . LEU A 1 113 ? -5.765 10.467 0.478 1.00 93.00 113 LEU A C 1
ATOM 809 O O . LEU A 1 113 ? -6.047 10.232 1.651 1.00 93.00 113 LEU A O 1
ATOM 813 N N . GLY A 1 114 ? -5.811 11.701 -0.030 1.00 94.19 114 GLY A N 1
ATOM 814 C CA . GLY A 1 114 ? -6.291 12.857 0.729 1.00 94.19 114 GLY A CA 1
ATOM 815 C C . GLY A 1 114 ? -7.739 12.684 1.194 1.00 94.19 114 GLY A C 1
ATOM 816 O O . GLY A 1 114 ? -8.038 12.891 2.370 1.00 94.19 114 GLY A O 1
ATOM 817 N N . LEU A 1 115 ? -8.625 12.220 0.308 1.00 93.00 115 LEU A N 1
ATOM 818 C CA . LEU A 1 115 ? -10.019 11.928 0.653 1.00 93.00 115 LEU A CA 1
ATOM 819 C C . LEU A 1 115 ? -10.129 10.835 1.724 1.00 93.00 115 LEU A C 1
ATOM 821 O O . LEU A 1 115 ? -10.893 10.988 2.675 1.00 93.00 115 LEU A O 1
ATOM 825 N N . TYR A 1 116 ? -9.324 9.774 1.623 1.00 93.19 116 TYR A N 1
ATOM 826 C CA . TYR A 1 116 ? -9.233 8.740 2.654 1.00 93.19 116 TYR A CA 1
ATOM 827 C C . TYR A 1 116 ? -8.887 9.342 4.025 1.00 93.19 116 TYR A C 1
ATOM 829 O O . TYR A 1 116 ? -9.559 9.027 5.005 1.00 93.19 116 TYR A O 1
ATOM 837 N N . ILE A 1 117 ? -7.899 10.243 4.099 1.00 93.19 117 ILE A N 1
ATOM 838 C CA . ILE A 1 117 ? -7.496 10.898 5.357 1.00 93.19 117 ILE A CA 1
ATOM 839 C C . ILE A 1 117 ? -8.641 11.750 5.921 1.00 93.19 117 ILE A C 1
ATOM 841 O O . ILE A 1 117 ? -8.930 11.680 7.118 1.00 93.19 117 ILE A O 1
ATOM 845 N N . ILE A 1 118 ? -9.331 12.509 5.065 1.00 93.31 118 ILE A N 1
ATOM 846 C CA . ILE A 1 118 ? -10.479 13.341 5.460 1.00 93.31 118 ILE A CA 1
ATOM 847 C C . ILE A 1 118 ? -11.611 12.474 6.020 1.00 93.31 118 ILE A C 1
ATOM 849 O O . ILE A 1 118 ? -12.184 12.811 7.052 1.00 93.31 118 ILE A O 1
ATOM 853 N N . CYS A 1 119 ? -11.914 11.338 5.388 1.00 90.62 119 CYS A N 1
ATOM 854 C CA . CYS A 1 119 ? -12.931 10.406 5.877 1.00 90.62 119 CYS A CA 1
ATOM 855 C C . CYS A 1 119 ? -12.497 9.650 7.141 1.00 90.62 119 CYS A C 1
ATOM 857 O O . CYS A 1 119 ? -13.341 9.281 7.959 1.00 90.62 119 CYS A O 1
ATOM 859 N N . TYR A 1 120 ? -11.200 9.386 7.297 1.00 90.81 120 TYR A N 1
ATOM 860 C CA . TYR A 1 120 ? -10.648 8.683 8.452 1.00 90.81 120 TYR A CA 1
ATOM 861 C C . TYR A 1 120 ? -10.697 9.544 9.719 1.00 90.81 120 TYR A C 1
ATOM 863 O O . TYR A 1 120 ? -11.095 9.050 10.775 1.00 90.81 120 TYR A O 1
ATOM 871 N N . SER A 1 121 ? -10.338 10.825 9.601 1.00 90.44 121 SER A N 1
ATOM 872 C CA . SER A 1 121 ? -10.131 11.745 10.726 1.00 90.44 121 SER A CA 1
ATOM 873 C C . SER A 1 121 ? -11.309 11.829 11.717 1.00 90.44 121 SER A C 1
ATOM 875 O O . SER A 1 121 ? -11.103 11.489 12.882 1.00 90.44 121 SER A O 1
ATOM 877 N N . PRO A 1 122 ? -12.552 12.175 11.312 1.00 88.25 122 PRO A N 1
ATOM 878 C CA . PRO A 1 122 ? -13.666 12.313 12.256 1.00 88.25 122 PRO A CA 1
ATOM 879 C C . PRO A 1 122 ? -14.242 10.973 12.739 1.00 88.25 122 PRO A C 1
ATOM 881 O O . PRO A 1 122 ? -15.036 10.956 13.674 1.00 88.25 122 PRO A O 1
ATOM 884 N N . GLY A 1 123 ? -13.907 9.863 12.074 1.00 85.31 123 GLY A N 1
ATOM 885 C CA . GLY A 1 123 ? -14.412 8.534 12.402 1.00 85.31 123 GLY A CA 1
ATOM 886 C C . GLY A 1 123 ? -13.381 7.733 13.184 1.00 85.31 123 GLY A C 1
ATOM 887 O O . GLY A 1 123 ? -13.261 7.846 14.398 1.00 85.31 123 GLY A O 1
ATOM 888 N N . MET A 1 124 ? -12.609 6.917 12.472 1.00 87.50 124 MET A N 1
ATOM 889 C CA . MET A 1 124 ? -11.626 6.015 13.082 1.00 87.50 124 MET A CA 1
ATOM 890 C C . MET A 1 124 ? -10.443 6.742 13.733 1.00 87.50 124 MET A C 1
ATOM 892 O O . MET A 1 124 ? -9.742 6.140 14.541 1.00 87.50 124 MET A O 1
ATOM 896 N N . GLY A 1 125 ? -10.219 8.017 13.405 1.00 87.94 125 GLY A N 1
ATOM 897 C CA . GLY A 1 125 ? -9.189 8.834 14.040 1.00 87.94 125 GLY A CA 1
ATOM 898 C C . GLY A 1 125 ? -9.502 9.191 15.494 1.00 87.94 125 GLY A C 1
ATOM 899 O O . GLY A 1 125 ? -8.604 9.147 16.331 1.00 87.94 125 GLY A O 1
ATOM 900 N N . THR A 1 126 ? -10.757 9.517 15.810 1.00 89.12 126 THR A N 1
ATOM 901 C CA . THR A 1 126 ? -11.154 10.063 17.122 1.00 89.12 126 THR A CA 1
ATOM 902 C C . THR A 1 126 ? -12.059 9.130 17.921 1.00 89.12 126 THR A C 1
ATOM 904 O O . THR A 1 126 ? -11.877 9.004 19.131 1.00 89.12 126 THR A O 1
ATOM 907 N N . VAL A 1 127 ? -12.999 8.437 17.271 1.00 89.69 127 VAL A N 1
ATOM 908 C CA . VAL A 1 127 ? -14.022 7.615 17.940 1.00 89.69 127 VAL A CA 1
ATOM 909 C C . VAL A 1 127 ? -13.425 6.530 18.846 1.00 89.69 127 VAL A C 1
ATOM 911 O O . VAL A 1 127 ? -13.891 6.423 19.979 1.00 89.69 127 VAL A O 1
ATOM 914 N N . PRO A 1 128 ? -12.378 5.771 18.452 1.00 89.06 128 PRO A N 1
ATOM 915 C CA . PRO A 1 128 ? -11.802 4.757 19.336 1.00 89.06 128 PRO A CA 1
ATOM 916 C C . PRO A 1 128 ? -11.295 5.333 20.661 1.00 89.06 128 PRO A C 1
ATOM 918 O O . PRO A 1 128 ? -11.486 4.715 21.699 1.00 89.06 128 PRO A O 1
ATOM 921 N N . TRP A 1 129 ? -10.707 6.533 20.651 1.00 89.69 129 TRP A N 1
ATOM 922 C CA . TRP A 1 129 ? -10.209 7.187 21.866 1.00 89.69 129 TRP A CA 1
ATOM 923 C C . TRP A 1 129 ? -11.337 7.660 22.786 1.00 89.69 129 TRP A C 1
ATOM 925 O O . TRP A 1 129 ? -11.204 7.597 24.011 1.00 89.69 129 TRP A O 1
ATOM 935 N N . ILE A 1 130 ? -12.452 8.097 22.198 1.00 89.62 130 ILE A N 1
ATOM 936 C CA . ILE A 1 130 ? -13.657 8.499 22.930 1.00 89.62 130 ILE A CA 1
ATOM 937 C C . ILE A 1 130 ? -14.286 7.275 23.600 1.00 89.62 130 ILE A C 1
ATOM 939 O O . ILE A 1 130 ? -14.409 7.251 24.822 1.00 89.62 130 ILE A O 1
ATOM 943 N N . VAL A 1 131 ? -14.568 6.218 22.833 1.00 87.00 131 VAL A N 1
ATOM 944 C CA . VAL A 1 131 ? -15.165 4.975 23.357 1.00 87.00 131 VAL A CA 1
ATOM 945 C C . VAL A 1 131 ? -14.290 4.366 24.452 1.00 87.00 131 VAL A C 1
ATOM 947 O O . VAL A 1 131 ? -14.791 3.951 25.492 1.00 87.00 131 VAL A O 1
ATOM 950 N N . ASN A 1 132 ? -12.968 4.382 24.273 1.00 87.62 132 ASN A N 1
ATOM 951 C CA . ASN A 1 132 ? -12.019 3.900 25.274 1.00 87.62 132 ASN A CA 1
ATOM 952 C C . ASN A 1 132 ? -12.089 4.687 26.597 1.00 87.62 132 ASN A C 1
ATOM 954 O O . ASN A 1 132 ? -11.769 4.159 27.656 1.00 87.62 132 ASN A O 1
ATOM 958 N N . SER A 1 133 ? -12.524 5.946 26.559 1.00 86.50 133 SER A N 1
ATOM 959 C CA . SER A 1 133 ? -12.722 6.771 27.755 1.00 86.50 133 SER A CA 1
ATOM 960 C C . SER A 1 133 ? -14.094 6.548 28.410 1.00 86.50 133 SER A C 1
ATOM 962 O O . SER A 1 133 ? -14.237 6.775 29.612 1.00 86.50 133 SER A O 1
ATOM 964 N N . GLU A 1 134 ? -15.082 6.082 27.643 1.00 86.56 134 GLU A N 1
ATOM 965 C CA . GLU A 1 134 ? -16.470 5.872 28.078 1.00 86.56 134 GLU A CA 1
ATOM 966 C C . GLU A 1 134 ? -16.734 4.454 28.597 1.00 86.56 134 GLU A C 1
ATOM 968 O O . GLU A 1 134 ? -17.497 4.286 29.544 1.00 86.56 134 GLU A O 1
ATOM 973 N N . ILE A 1 135 ? -16.076 3.443 28.024 1.00 84.81 135 ILE A N 1
ATOM 974 C CA . ILE A 1 135 ? -16.352 2.028 28.314 1.00 84.81 135 ILE A CA 1
ATOM 975 C C . ILE A 1 135 ? -15.729 1.542 29.629 1.00 84.81 135 ILE A C 1
ATOM 977 O O . ILE A 1 135 ? -16.185 0.561 30.211 1.00 84.81 135 ILE A O 1
ATOM 981 N N . TYR A 1 136 ? -14.660 2.198 30.095 1.00 83.06 136 TYR A N 1
ATOM 982 C CA . TYR A 1 136 ? -13.947 1.759 31.290 1.00 83.06 136 TYR A CA 1
ATOM 983 C C . TYR A 1 136 ? -14.523 2.370 32.577 1.00 83.06 136 TYR A C 1
ATOM 985 O O . TYR A 1 136 ? -14.673 3.601 32.656 1.00 83.06 136 TYR A O 1
ATOM 993 N N . PRO A 1 137 ? -14.714 1.547 33.633 1.00 79.81 137 PRO A N 1
ATOM 994 C CA . PRO A 1 137 ? -15.095 2.039 34.949 1.00 79.81 137 PRO A CA 1
ATOM 995 C C . PRO A 1 137 ? -14.031 2.996 35.489 1.00 79.81 137 PRO A C 1
ATOM 997 O O . PRO A 1 137 ? -12.831 2.813 35.248 1.00 79.81 137 PRO A O 1
ATOM 1000 N N . LEU A 1 138 ? -14.453 3.986 36.281 1.00 82.38 138 LEU A N 1
ATOM 1001 C CA . LEU A 1 138 ? -13.588 5.047 36.825 1.00 82.38 138 LEU A CA 1
ATOM 1002 C C . LEU A 1 138 ? -12.293 4.511 37.459 1.00 82.38 138 LEU A C 1
ATOM 1004 O O . LEU A 1 138 ? -11.221 5.072 37.245 1.00 82.38 138 LEU A O 1
ATOM 1008 N N . LYS A 1 139 ? -12.378 3.387 38.179 1.00 83.50 139 LYS A N 1
ATOM 1009 C CA . LYS A 1 139 ? -11.242 2.753 38.863 1.00 83.50 139 LYS A CA 1
ATOM 1010 C C . LYS A 1 139 ? -10.169 2.200 37.914 1.00 83.50 139 LYS A C 1
ATOM 1012 O O . LYS A 1 139 ? -8.997 2.178 38.279 1.00 83.50 139 LYS A O 1
ATOM 1017 N N . TYR A 1 140 ? -10.546 1.750 36.717 1.00 84.50 140 TYR A N 1
ATOM 1018 C CA . TYR A 1 140 ? -9.648 1.055 35.781 1.00 84.50 140 TYR A CA 1
ATOM 1019 C C . TYR A 1 140 ? -9.354 1.846 34.508 1.00 84.50 140 TYR A C 1
ATOM 1021 O O . TYR A 1 140 ? -8.507 1.431 33.719 1.00 84.50 140 TYR A O 1
ATOM 1029 N N . ARG A 1 141 ? -9.988 3.008 34.326 1.00 86.50 141 ARG A N 1
ATOM 1030 C CA . ARG A 1 141 ? -9.848 3.858 33.137 1.00 86.50 141 ARG A CA 1
ATOM 1031 C C . ARG A 1 141 ? -8.400 4.198 32.790 1.00 86.50 141 ARG A C 1
ATOM 1033 O O . ARG A 1 141 ? -8.036 4.152 31.621 1.00 86.50 141 ARG A O 1
ATOM 1040 N N . GLY A 1 142 ? -7.563 4.479 33.792 1.00 88.38 142 GLY A N 1
ATOM 1041 C CA . GLY A 1 142 ? -6.142 4.770 33.575 1.00 88.38 142 GLY A CA 1
ATOM 1042 C C . GLY A 1 142 ? -5.361 3.580 33.003 1.00 88.38 142 GLY A C 1
ATOM 1043 O O . GLY A 1 142 ? -4.636 3.731 32.023 1.00 88.38 142 GLY A O 1
ATOM 1044 N N . ILE A 1 143 ? -5.545 2.384 33.574 1.00 91.75 143 ILE A N 1
ATOM 1045 C CA . ILE A 1 143 ? -4.864 1.161 33.115 1.00 91.75 143 ILE A CA 1
ATOM 1046 C C . ILE A 1 143 ? -5.419 0.699 31.765 1.00 91.75 143 ILE A C 1
ATOM 1048 O O . ILE A 1 143 ? -4.637 0.424 30.858 1.00 91.75 143 ILE A O 1
ATOM 1052 N N . GLY A 1 144 ? -6.746 0.653 31.605 1.00 89.94 144 GLY A N 1
ATOM 1053 C CA . GLY A 1 144 ? -7.385 0.281 30.339 1.00 89.94 144 GLY A CA 1
ATOM 1054 C C . GLY A 1 144 ? -6.979 1.223 29.205 1.00 89.94 144 GLY A C 1
ATOM 1055 O O . GLY A 1 144 ? -6.563 0.775 28.138 1.00 89.94 144 GLY A O 1
ATOM 1056 N N . GLY A 1 145 ? -6.978 2.531 29.481 1.00 91.38 145 GLY A N 1
ATOM 1057 C CA . GLY A 1 145 ? -6.482 3.560 28.572 1.00 91.38 145 GLY A CA 1
ATOM 1058 C C . GLY A 1 145 ? -5.028 3.347 28.156 1.00 91.38 145 GLY A C 1
ATOM 1059 O O . GLY A 1 145 ? -4.714 3.383 26.966 1.00 91.38 145 GLY A O 1
ATOM 1060 N N . GLY A 1 146 ? -4.150 3.071 29.125 1.00 92.50 146 GLY A N 1
ATOM 1061 C CA . GLY A 1 146 ? -2.734 2.796 28.877 1.00 92.50 146 GLY A CA 1
ATOM 1062 C C . GLY A 1 146 ? -2.503 1.549 28.022 1.00 92.50 146 GLY A C 1
ATOM 1063 O O . GLY A 1 146 ? -1.741 1.607 27.059 1.00 92.50 146 GLY A O 1
ATOM 1064 N N . ILE A 1 147 ? -3.192 0.441 28.320 1.00 93.88 147 ILE A N 1
ATOM 1065 C CA . ILE A 1 147 ? -3.093 -0.802 27.536 1.00 93.88 147 ILE A CA 1
ATOM 1066 C C . ILE A 1 147 ? -3.559 -0.559 26.099 1.00 93.88 147 ILE A C 1
ATOM 1068 O O . ILE A 1 147 ? -2.836 -0.900 25.164 1.00 93.88 147 ILE A O 1
ATOM 1072 N N . ALA A 1 148 ? -4.710 0.092 25.911 1.00 92.38 148 ALA A N 1
ATOM 1073 C CA . ALA A 1 148 ? -5.228 0.418 24.584 1.00 92.38 148 ALA A CA 1
ATOM 1074 C C . ALA A 1 148 ? -4.254 1.297 23.780 1.00 92.38 148 ALA A C 1
ATOM 1076 O O . ALA A 1 148 ? -4.017 1.040 22.597 1.00 92.38 148 ALA A O 1
ATOM 1077 N N . ALA A 1 149 ? -3.637 2.294 24.423 1.00 93.81 149 ALA A N 1
ATOM 1078 C CA . ALA A 1 149 ? -2.638 3.146 23.787 1.00 93.81 149 ALA A CA 1
ATOM 1079 C C . ALA A 1 149 ? -1.391 2.352 23.371 1.00 93.81 149 ALA A C 1
ATOM 1081 O O . ALA A 1 149 ? -0.935 2.475 22.235 1.00 93.81 149 ALA A O 1
ATOM 1082 N N . VAL A 1 150 ? -0.859 1.499 24.250 1.00 96.06 150 VAL A N 1
ATOM 1083 C CA . VAL A 1 150 ? 0.293 0.640 23.932 1.00 96.06 150 VAL A CA 1
ATOM 1084 C C . VAL A 1 150 ? -0.036 -0.304 22.774 1.00 96.06 150 VAL A C 1
ATOM 1086 O O . VAL A 1 150 ? 0.743 -0.395 21.826 1.00 96.06 150 VAL A O 1
ATOM 1089 N N . SER A 1 151 ? -1.206 -0.947 22.784 1.00 94.44 151 SER A N 1
ATOM 1090 C CA . SER A 1 151 ? -1.663 -1.796 21.677 1.00 94.44 151 SER A CA 1
ATOM 1091 C C . SER A 1 151 ? -1.773 -1.024 20.358 1.00 94.44 151 SER A C 1
ATOM 1093 O O . SER A 1 151 ? -1.390 -1.550 19.308 1.00 94.44 151 SER A O 1
ATOM 1095 N N . ASN A 1 152 ? -2.245 0.228 20.394 1.00 94.44 152 ASN A N 1
ATOM 1096 C CA . ASN A 1 152 ? -2.309 1.097 19.219 1.00 94.44 152 ASN A CA 1
ATOM 1097 C C . ASN A 1 152 ? -0.912 1.404 18.658 1.00 94.44 152 ASN A C 1
ATOM 1099 O O . ASN A 1 152 ? -0.680 1.206 17.465 1.00 94.44 152 ASN A O 1
ATOM 1103 N N . TRP A 1 153 ? 0.033 1.809 19.509 1.00 95.94 153 TRP A N 1
ATOM 1104 C CA . TRP A 1 153 ? 1.402 2.121 19.090 1.00 95.94 153 TRP A CA 1
ATOM 1105 C C . TRP A 1 153 ? 2.162 0.897 18.574 1.00 95.94 153 TRP A C 1
ATOM 1107 O O . TRP A 1 153 ? 2.857 0.992 17.563 1.00 95.94 153 TRP A O 1
ATOM 1117 N N . ILE A 1 154 ? 1.985 -0.269 19.200 1.00 97.19 154 ILE A N 1
ATOM 1118 C CA . ILE A 1 154 ? 2.556 -1.531 18.705 1.00 97.19 154 ILE A CA 1
ATOM 1119 C C . ILE A 1 154 ? 1.991 -1.860 17.319 1.00 97.19 154 ILE A C 1
ATOM 1121 O O . ILE A 1 154 ? 2.748 -2.169 16.400 1.00 97.19 154 ILE A O 1
ATOM 1125 N N . SER A 1 155 ? 0.675 -1.743 17.138 1.00 93.50 155 SER A N 1
ATOM 1126 C CA . SER A 1 155 ? 0.036 -1.986 15.839 1.00 93.50 155 SER A CA 1
ATOM 1127 C C . SER A 1 155 ? 0.537 -1.006 14.773 1.00 93.50 155 SER A C 1
ATOM 1129 O O . SER A 1 155 ? 0.809 -1.407 13.643 1.00 93.50 155 SER A O 1
ATOM 1131 N N . ASN A 1 156 ? 0.723 0.267 15.135 1.00 94.75 156 ASN A N 1
ATOM 1132 C CA . ASN A 1 156 ? 1.291 1.280 14.249 1.00 94.75 156 ASN A CA 1
ATOM 1133 C C . ASN A 1 156 ? 2.723 0.930 13.813 1.00 94.75 156 ASN A C 1
ATOM 1135 O O . ASN A 1 156 ? 3.041 1.029 12.625 1.00 94.75 156 ASN A O 1
ATOM 1139 N N . LEU A 1 157 ? 3.562 0.459 14.742 1.00 95.56 157 LEU A N 1
ATOM 1140 C CA . LEU A 1 157 ? 4.918 0.006 14.438 1.00 95.56 157 LEU A CA 1
ATOM 1141 C C . LEU A 1 157 ? 4.906 -1.182 13.468 1.00 95.56 157 LEU A C 1
ATOM 1143 O O . LEU A 1 157 ? 5.633 -1.166 12.475 1.00 95.56 157 LEU A O 1
ATOM 1147 N N . ILE A 1 158 ? 4.052 -2.180 13.717 1.00 95.56 158 ILE A N 1
ATOM 1148 C CA . ILE A 1 158 ? 3.915 -3.363 12.854 1.00 95.56 158 ILE A CA 1
ATOM 1149 C C . ILE A 1 158 ? 3.521 -2.945 11.437 1.00 95.56 158 ILE A C 1
ATOM 1151 O O . ILE A 1 158 ? 4.170 -3.355 10.474 1.00 95.56 158 ILE A O 1
ATOM 1155 N N . VAL A 1 159 ? 2.493 -2.107 11.288 1.00 93.56 159 VAL A N 1
ATOM 1156 C CA . VAL A 1 159 ? 2.048 -1.633 9.968 1.00 93.56 159 VAL A CA 1
ATOM 1157 C C . VAL A 1 159 ? 3.157 -0.846 9.273 1.00 93.56 159 VAL A C 1
ATOM 1159 O O . VAL A 1 159 ? 3.435 -1.096 8.105 1.00 93.56 159 VAL A O 1
ATOM 1162 N N . SER A 1 160 ? 3.843 0.048 9.987 1.00 93.75 160 SER A N 1
ATOM 1163 C CA . SER A 1 160 ? 4.915 0.871 9.413 1.00 93.75 160 SER A CA 1
ATOM 1164 C C . SER A 1 160 ? 6.087 0.031 8.898 1.00 93.75 160 SER A C 1
ATOM 1166 O O . SER A 1 160 ? 6.610 0.308 7.821 1.00 93.75 160 SER A O 1
ATOM 1168 N N . GLN A 1 161 ? 6.475 -1.019 9.628 1.00 94.38 161 GLN A N 1
ATOM 1169 C CA . GLN A 1 161 ? 7.551 -1.929 9.218 1.00 94.38 161 GLN A CA 1
ATOM 1170 C C . GLN A 1 161 ? 7.129 -2.849 8.067 1.00 94.38 161 GLN A C 1
ATOM 1172 O O . GLN A 1 161 ? 7.900 -3.092 7.143 1.00 94.38 161 GLN A O 1
ATOM 1177 N N . THR A 1 162 ? 5.895 -3.354 8.096 1.00 93.56 162 THR A N 1
ATOM 1178 C CA . THR A 1 162 ? 5.415 -4.331 7.105 1.00 93.56 162 THR A CA 1
ATOM 1179 C C . THR A 1 162 ? 4.938 -3.696 5.802 1.00 93.56 162 THR A C 1
ATOM 1181 O O . THR A 1 162 ? 4.919 -4.377 4.778 1.00 93.56 162 THR A O 1
ATOM 1184 N N . PHE A 1 163 ? 4.577 -2.408 5.796 1.00 90.88 163 PHE A N 1
ATOM 1185 C CA . PHE A 1 163 ? 3.971 -1.744 4.639 1.00 90.88 163 PHE A CA 1
ATOM 1186 C C . PHE A 1 163 ? 4.829 -1.837 3.372 1.00 90.88 163 PHE A C 1
ATOM 1188 O O . PHE A 1 163 ? 4.324 -2.262 2.335 1.00 90.88 163 PHE A O 1
ATOM 1195 N N . LEU A 1 164 ? 6.120 -1.493 3.451 1.00 89.38 164 LEU A N 1
ATOM 1196 C CA . LEU A 1 164 ? 7.023 -1.549 2.293 1.00 89.38 164 LEU A CA 1
ATOM 1197 C C . LEU A 1 164 ? 7.236 -2.986 1.796 1.00 89.38 164 LEU A C 1
ATOM 1199 O O . LEU A 1 164 ? 7.273 -3.238 0.594 1.00 89.38 164 LEU A O 1
ATOM 1203 N N . THR A 1 165 ? 7.326 -3.949 2.713 1.00 90.19 165 THR A N 1
ATOM 1204 C CA . THR A 1 165 ? 7.436 -5.369 2.359 1.00 90.19 165 THR A CA 1
ATOM 1205 C C . THR A 1 165 ? 6.177 -5.859 1.643 1.00 90.19 165 THR A C 1
ATOM 1207 O O . THR A 1 165 ? 6.270 -6.538 0.621 1.00 90.19 165 THR A O 1
ATOM 1210 N N . LEU A 1 166 ? 4.996 -5.474 2.133 1.00 89.44 166 LEU A N 1
ATOM 1211 C CA . LEU A 1 166 ? 3.707 -5.796 1.519 1.00 89.44 166 LEU A CA 1
ATOM 1212 C C . LEU A 1 166 ? 3.574 -5.172 0.129 1.00 89.44 166 LEU A C 1
ATOM 1214 O O . LEU A 1 166 ? 3.165 -5.861 -0.802 1.00 89.44 166 LEU A O 1
ATOM 1218 N N . THR A 1 167 ? 3.932 -3.896 -0.046 1.00 88.31 167 THR A N 1
ATOM 1219 C CA . THR A 1 167 ? 3.861 -3.242 -1.364 1.00 88.31 167 THR A CA 1
ATOM 1220 C C . THR A 1 167 ? 4.848 -3.835 -2.363 1.00 88.31 167 THR A C 1
ATOM 1222 O O . THR A 1 167 ? 4.513 -3.912 -3.543 1.00 88.31 167 THR A O 1
ATOM 1225 N N . HIS A 1 168 ? 6.013 -4.314 -1.923 1.00 84.12 168 HIS A N 1
ATOM 1226 C CA . HIS A 1 168 ? 6.943 -5.034 -2.791 1.00 84.12 168 HIS A CA 1
ATOM 1227 C C . HIS A 1 168 ? 6.399 -6.417 -3.194 1.00 84.12 168 HIS A C 1
ATOM 1229 O O . HIS A 1 168 ? 6.418 -6.767 -4.373 1.00 84.12 168 HIS A O 1
ATOM 1235 N N . ALA A 1 169 ? 5.855 -7.182 -2.241 1.00 85.69 169 ALA A N 1
ATOM 1236 C CA . ALA A 1 169 ? 5.377 -8.546 -2.477 1.00 85.69 169 ALA A CA 1
ATOM 1237 C C . ALA A 1 169 ? 4.034 -8.611 -3.231 1.00 85.69 169 ALA A C 1
ATOM 1239 O O . ALA A 1 169 ? 3.899 -9.346 -4.206 1.00 85.69 169 ALA A O 1
ATOM 1240 N N . LEU A 1 170 ? 3.033 -7.839 -2.798 1.00 84.69 170 LEU A N 1
ATOM 1241 C CA . LEU A 1 170 ? 1.672 -7.850 -3.356 1.00 84.69 170 LEU A CA 1
ATOM 1242 C C . LEU A 1 170 ? 1.450 -6.751 -4.408 1.00 84.69 170 LEU A C 1
ATOM 1244 O O . LEU A 1 170 ? 0.468 -6.779 -5.153 1.00 84.69 170 LEU A O 1
ATOM 1248 N N . GLY A 1 171 ? 2.352 -5.770 -4.494 1.00 86.75 171 GLY A N 1
ATOM 1249 C CA . GLY A 1 171 ? 2.107 -4.525 -5.216 1.00 86.75 171 GLY A CA 1
ATOM 1250 C C . GLY A 1 171 ? 1.206 -3.573 -4.427 1.00 86.75 171 GLY A C 1
ATOM 1251 O O . GLY A 1 171 ? 0.380 -3.993 -3.619 1.00 86.75 171 GLY A O 1
ATOM 1252 N N . SER A 1 172 ? 1.297 -2.273 -4.719 1.00 88.06 172 SER A N 1
ATOM 1253 C CA . SER A 1 172 ? 0.485 -1.249 -4.045 1.00 88.06 172 SER A CA 1
ATOM 1254 C C . SER A 1 172 ? -1.015 -1.556 -4.096 1.00 88.06 172 SER A C 1
ATOM 1256 O O . SER A 1 172 ? -1.689 -1.478 -3.074 1.00 88.06 172 SER A O 1
ATOM 1258 N N . ALA A 1 173 ? -1.533 -1.979 -5.256 1.00 89.44 173 ALA A N 1
ATOM 1259 C CA . ALA A 1 173 ? -2.943 -2.338 -5.414 1.00 89.44 173 ALA A CA 1
ATOM 1260 C C . ALA A 1 173 ? -3.379 -3.479 -4.475 1.00 89.44 173 ALA A C 1
ATOM 1262 O O . ALA A 1 173 ? -4.417 -3.372 -3.825 1.00 89.44 173 ALA A O 1
ATOM 1263 N N . GLY A 1 174 ? -2.566 -4.537 -4.367 1.00 90.12 174 GLY A N 1
ATOM 1264 C CA . GLY A 1 174 ? -2.832 -5.671 -3.482 1.00 90.12 174 GLY A CA 1
ATOM 1265 C C . GLY A 1 174 ? -2.794 -5.275 -2.006 1.00 90.12 174 GLY A C 1
ATOM 1266 O O . GLY A 1 174 ? -3.686 -5.652 -1.250 1.00 90.12 174 GLY A O 1
ATOM 1267 N N . THR A 1 175 ? -1.827 -4.444 -1.605 1.00 92.12 175 THR A N 1
ATOM 1268 C CA . THR A 1 175 ? -1.721 -3.940 -0.226 1.00 92.12 175 THR A CA 1
ATOM 1269 C C . THR A 1 175 ? -2.938 -3.108 0.183 1.00 92.12 175 THR A C 1
ATOM 1271 O O . THR A 1 175 ? -3.492 -3.322 1.261 1.00 92.12 175 THR A O 1
ATOM 1274 N N . PHE A 1 176 ? -3.409 -2.190 -0.671 1.00 92.19 176 PHE A N 1
ATOM 1275 C CA . PHE A 1 176 ? -4.606 -1.392 -0.369 1.00 92.19 176 PHE A CA 1
ATOM 1276 C C . PHE A 1 176 ? -5.883 -2.244 -0.315 1.00 92.19 176 PHE A C 1
ATOM 1278 O O . PHE A 1 176 ? -6.731 -2.003 0.543 1.00 92.19 176 PHE A O 1
ATOM 1285 N N . LEU A 1 177 ? -6.004 -3.270 -1.164 1.00 93.38 177 LEU A N 1
ATOM 1286 C CA . LEU A 1 177 ? -7.101 -4.245 -1.097 1.00 93.38 177 LEU A CA 1
ATOM 1287 C C . LEU A 1 177 ? -7.075 -5.060 0.201 1.00 93.38 177 LEU A C 1
ATOM 1289 O O . LEU A 1 177 ? -8.117 -5.256 0.823 1.00 93.38 177 LEU A O 1
ATOM 1293 N N . LEU A 1 178 ? -5.891 -5.486 0.643 1.00 93.44 178 LEU A N 1
ATOM 1294 C CA . LEU A 1 178 ? -5.716 -6.181 1.917 1.00 93.44 178 LEU A CA 1
ATOM 1295 C C . LEU A 1 178 ? -6.164 -5.297 3.090 1.00 93.44 178 LEU A C 1
ATOM 1297 O O . LEU A 1 178 ? -6.931 -5.746 3.941 1.00 93.44 178 LEU A O 1
ATOM 1301 N N . PHE A 1 179 ? -5.777 -4.019 3.105 1.00 92.44 179 PHE A N 1
ATOM 1302 C CA . PHE A 1 179 ? -6.248 -3.071 4.119 1.00 92.44 179 PHE A CA 1
ATOM 1303 C C . PHE A 1 179 ? -7.748 -2.782 4.029 1.00 92.44 179 PHE A C 1
ATOM 1305 O O . PHE A 1 179 ? -8.388 -2.606 5.068 1.00 92.44 179 PHE A O 1
ATOM 1312 N N . ALA A 1 180 ? -8.336 -2.776 2.830 1.00 93.00 180 ALA A N 1
ATOM 1313 C CA . ALA A 1 180 ? -9.786 -2.686 2.668 1.00 93.00 180 ALA A CA 1
ATOM 1314 C C . ALA A 1 180 ? -10.494 -3.895 3.301 1.00 93.00 180 ALA A C 1
ATOM 1316 O O . ALA A 1 180 ? -11.474 -3.716 4.023 1.00 93.00 180 ALA A O 1
ATOM 1317 N N . GLY A 1 181 ? -9.963 -5.106 3.095 1.00 93.38 181 GLY A N 1
ATOM 1318 C CA . GLY A 1 181 ? -10.476 -6.339 3.698 1.00 93.38 181 GLY A CA 1
ATOM 1319 C C . GLY A 1 181 ? -10.388 -6.331 5.224 1.00 93.38 181 GLY A C 1
ATOM 1320 O O . GLY A 1 181 ? -11.390 -6.570 5.896 1.00 93.38 181 GLY A O 1
ATOM 1321 N N . ILE A 1 182 ? -9.229 -5.965 5.782 1.00 93.12 182 ILE A N 1
ATOM 1322 C CA . ILE A 1 182 ? -9.060 -5.818 7.240 1.00 93.12 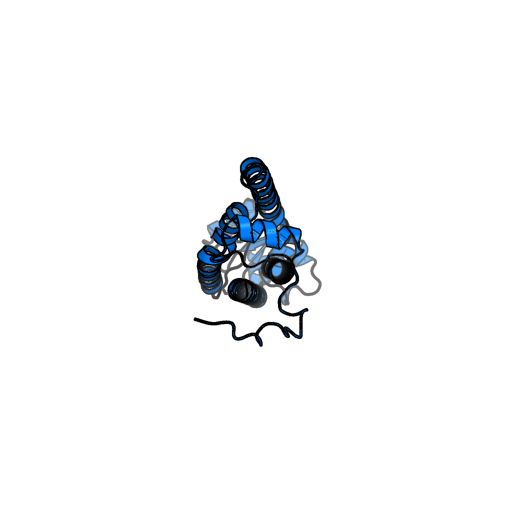182 ILE A CA 1
ATOM 1323 C C . ILE A 1 182 ? -10.031 -4.766 7.786 1.00 93.12 182 ILE A C 1
ATOM 1325 O O . ILE A 1 182 ? -10.690 -4.997 8.796 1.00 93.12 182 ILE A O 1
ATOM 1329 N N . SER A 1 183 ? -10.181 -3.631 7.099 1.00 92.06 183 SER A N 1
ATOM 1330 C CA . SER A 1 183 ? -11.126 -2.582 7.497 1.00 92.06 183 SER A CA 1
ATOM 1331 C C . SER A 1 183 ? -12.577 -3.069 7.473 1.00 92.06 183 SER A C 1
ATOM 1333 O O . SER A 1 183 ? -13.355 -2.689 8.345 1.00 92.06 183 SER A O 1
ATOM 1335 N N . ALA A 1 184 ? -12.952 -3.918 6.514 1.00 92.94 184 ALA A N 1
ATOM 1336 C CA . ALA A 1 184 ? -14.279 -4.522 6.461 1.00 92.94 184 ALA A CA 1
ATOM 1337 C C . ALA A 1 184 ? -14.520 -5.456 7.653 1.00 92.94 184 ALA A C 1
ATOM 1339 O O . ALA A 1 184 ? -15.507 -5.274 8.361 1.00 92.94 184 ALA A O 1
ATOM 1340 N N . VAL A 1 185 ? -13.587 -6.373 7.936 1.00 93.56 185 VAL A N 1
ATOM 1341 C CA . VAL A 1 185 ? -13.673 -7.291 9.087 1.00 93.56 185 VAL A CA 1
ATOM 1342 C C . VAL A 1 185 ? -13.758 -6.517 10.401 1.00 93.56 185 VAL A C 1
ATOM 1344 O O . VAL A 1 185 ? -14.635 -6.791 11.217 1.00 93.56 185 VAL A O 1
ATOM 1347 N N . THR A 1 186 ? -12.910 -5.505 10.587 1.00 90.44 186 THR A N 1
ATOM 1348 C CA . THR A 1 186 ? -12.949 -4.636 11.770 1.00 90.44 186 THR A CA 1
ATOM 1349 C C . THR A 1 186 ? -14.265 -3.869 11.859 1.00 90.44 186 THR A C 1
ATOM 1351 O O . THR A 1 186 ? -14.837 -3.766 12.937 1.00 90.44 186 THR A O 1
ATOM 1354 N N . GLY A 1 187 ? -14.790 -3.363 10.741 1.00 89.75 187 GLY A N 1
ATOM 1355 C CA . GLY A 1 187 ? -16.093 -2.698 10.709 1.00 89.75 187 GLY A CA 1
ATOM 1356 C C . GLY A 1 187 ? -17.233 -3.623 11.140 1.00 89.75 187 GLY A C 1
ATOM 1357 O O . GLY A 1 187 ? -18.085 -3.217 11.926 1.00 89.75 187 GLY A O 1
ATOM 1358 N N . THR A 1 188 ? -17.214 -4.876 10.684 1.00 88.94 188 THR A N 1
ATOM 1359 C CA . THR A 1 188 ? -18.165 -5.911 11.104 1.00 88.94 188 THR A CA 1
ATOM 1360 C C . THR A 1 188 ? -18.006 -6.249 12.586 1.00 88.94 188 THR A C 1
ATOM 1362 O O . THR A 1 188 ? -18.997 -6.303 13.308 1.00 88.94 188 THR A O 1
ATOM 1365 N N . ALA A 1 189 ? -16.774 -6.417 13.068 1.00 88.06 189 ALA A N 1
ATOM 1366 C CA . ALA A 1 189 ? -16.496 -6.687 14.475 1.00 88.06 189 ALA A CA 1
ATOM 1367 C C . ALA A 1 189 ? -16.983 -5.547 15.382 1.00 88.06 189 ALA A C 1
ATOM 1369 O O . ALA A 1 189 ? -17.644 -5.815 16.379 1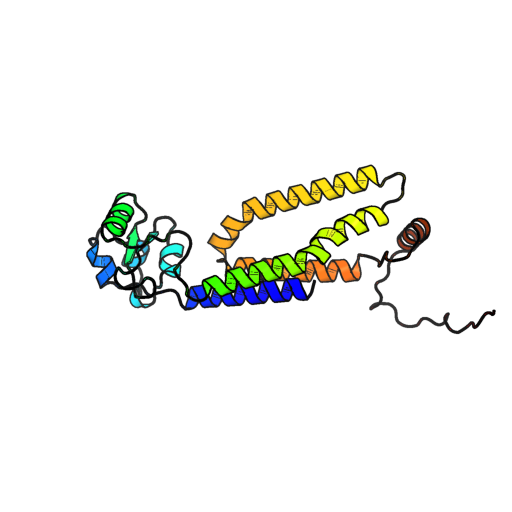.00 88.06 189 ALA A O 1
ATOM 1370 N N . ILE A 1 190 ? -16.737 -4.285 15.010 1.00 87.94 190 ILE A N 1
ATOM 1371 C CA . ILE A 1 190 ? -17.242 -3.112 15.738 1.00 87.94 190 ILE A CA 1
ATOM 1372 C C . ILE A 1 190 ? -18.769 -3.150 15.810 1.00 87.94 190 ILE A C 1
ATOM 1374 O O . ILE A 1 190 ? -19.325 -2.990 16.888 1.00 87.94 190 ILE A O 1
ATOM 1378 N N . PHE A 1 191 ? -19.442 -3.428 14.693 1.00 84.50 191 PHE A N 1
ATOM 1379 C CA . PHE A 1 191 ? -20.902 -3.483 14.655 1.00 84.50 191 PHE A CA 1
ATOM 1380 C C . PHE A 1 191 ? -21.500 -4.537 15.609 1.00 84.50 191 PHE A C 1
ATOM 1382 O O . PHE A 1 191 ? -22.551 -4.301 16.200 1.00 84.50 191 PHE A O 1
ATOM 1389 N N . PHE A 1 192 ? -20.848 -5.694 15.770 1.00 82.94 192 PHE A N 1
ATOM 1390 C CA . PHE A 1 192 ? -21.355 -6.768 16.632 1.00 82.94 192 PHE A CA 1
ATOM 1391 C C . PHE A 1 192 ? -20.860 -6.705 18.086 1.00 82.94 192 PHE A C 1
ATOM 1393 O O . PHE A 1 192 ? -21.555 -7.201 18.969 1.00 82.94 192 PHE A O 1
ATOM 1400 N N . LEU A 1 193 ? -19.678 -6.137 18.344 1.00 82.44 193 LEU A N 1
ATOM 1401 C CA . LEU A 1 193 ? -19.009 -6.197 19.652 1.00 82.44 193 LEU A CA 1
ATOM 1402 C C . LEU A 1 193 ? -19.026 -4.873 20.419 1.00 82.44 193 LEU A C 1
ATOM 1404 O O . LEU A 1 193 ? -18.869 -4.894 21.638 1.00 82.44 193 LEU A O 1
ATOM 1408 N N . VAL A 1 194 ? -19.173 -3.733 19.737 1.00 82.88 194 VAL A N 1
ATOM 1409 C CA . VAL A 1 194 ? -19.087 -2.413 20.373 1.00 82.88 194 VAL A CA 1
ATOM 1410 C C . VAL A 1 194 ? -20.495 -1.853 20.574 1.00 82.88 194 VAL A C 1
ATOM 1412 O O . VAL A 1 194 ? -21.191 -1.602 19.588 1.00 82.88 194 VAL A O 1
ATOM 1415 N N . PRO A 1 195 ? -20.932 -1.648 21.829 1.00 77.31 195 PRO A N 1
ATOM 1416 C CA . PRO A 1 195 ? -22.207 -1.007 22.103 1.00 77.31 195 PRO A CA 1
ATOM 1417 C C . PRO A 1 195 ? -22.162 0.491 21.788 1.00 77.31 195 PRO A C 1
ATOM 1419 O O . PRO A 1 195 ? -21.124 1.138 21.919 1.00 77.31 195 PRO A O 1
ATOM 1422 N N . GLU A 1 196 ? -23.311 1.057 21.420 1.00 80.12 196 GLU A N 1
ATOM 1423 C CA . GLU A 1 196 ? -23.456 2.503 21.248 1.00 80.12 196 GLU A CA 1
ATOM 1424 C C . GLU A 1 196 ? -23.456 3.184 22.626 1.00 80.12 196 GLU A C 1
ATOM 1426 O O . GLU A 1 196 ? -24.366 2.981 23.429 1.00 80.12 196 GLU A O 1
ATOM 1431 N N . THR A 1 197 ? -22.433 3.992 22.906 1.00 80.81 197 THR A N 1
ATOM 1432 C CA . THR A 1 197 ? -22.264 4.711 24.184 1.00 80.81 197 THR A CA 1
ATOM 1433 C C . THR A 1 197 ? -22.799 6.145 24.147 1.00 80.81 197 THR A C 1
ATOM 1435 O O . THR A 1 197 ? -22.832 6.834 25.167 1.00 80.81 197 THR A O 1
ATOM 1438 N N . LYS A 1 198 ? -23.256 6.619 22.982 1.00 75.19 198 LYS A N 1
ATOM 1439 C CA . LYS A 1 198 ? -23.672 8.008 22.782 1.00 75.19 198 LYS A CA 1
ATOM 1440 C C . LYS A 1 198 ? -24.882 8.377 23.646 1.00 75.19 198 LYS A C 1
ATOM 1442 O O . LYS A 1 198 ? -25.975 7.847 23.464 1.00 75.19 198 LYS A O 1
ATOM 1447 N N . GLY A 1 199 ? -24.698 9.378 24.509 1.00 73.19 199 GLY A N 1
ATOM 1448 C CA . GLY A 1 199 ? -25.771 9.970 25.318 1.00 73.19 199 GLY A CA 1
ATOM 1449 C C . GLY A 1 199 ? -26.186 9.155 26.546 1.00 73.19 199 GLY A C 1
ATOM 1450 O O . GLY A 1 199 ? -27.196 9.494 27.153 1.00 73.19 199 GLY A O 1
ATOM 1451 N N . GLN A 1 200 ? -25.428 8.116 26.900 1.00 76.69 200 GLN A N 1
ATOM 1452 C CA . GLN A 1 200 ? -25.616 7.313 28.113 1.00 76.69 200 GLN A CA 1
ATOM 1453 C C . GLN A 1 200 ? -24.733 7.856 29.246 1.00 76.69 200 GLN A C 1
ATOM 1455 O O . GLN A 1 200 ? -23.650 8.392 28.984 1.00 76.69 200 GLN A O 1
ATOM 1460 N N . THR A 1 201 ? -25.148 7.707 30.507 1.00 81.81 201 THR A N 1
ATOM 1461 C CA . THR A 1 201 ? -24.247 7.980 31.641 1.00 81.81 201 THR A CA 1
ATOM 1462 C C . THR A 1 201 ? -23.218 6.859 31.804 1.00 81.81 201 THR A C 1
ATOM 1464 O O . THR A 1 201 ? -23.406 5.738 31.328 1.00 81.81 201 THR A O 1
ATOM 1467 N N . PHE A 1 202 ? -22.113 7.134 32.504 1.00 76.31 202 PHE A N 1
ATOM 1468 C CA . PHE A 1 202 ? -21.094 6.111 32.761 1.00 76.31 202 PHE A CA 1
ATOM 1469 C C . PHE A 1 202 ? -21.672 4.895 33.50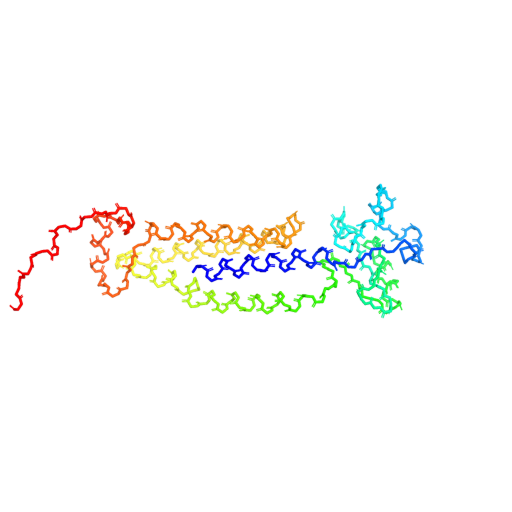5 1.00 76.31 202 PHE A C 1
ATOM 1471 O O . PHE A 1 202 ? -21.301 3.765 33.189 1.00 76.31 202 PHE A O 1
ATOM 1478 N N . GLU A 1 203 ? -22.608 5.102 34.442 1.00 75.12 203 GLU A N 1
ATOM 1479 C CA . GLU A 1 203 ? -23.247 3.994 35.163 1.00 75.12 203 GLU A CA 1
ATOM 1480 C C . GLU A 1 203 ? -24.174 3.159 34.266 1.00 75.12 203 GLU A C 1
ATOM 1482 O O . GLU A 1 203 ? -24.317 1.953 34.473 1.00 75.12 203 GLU A O 1
ATOM 1487 N N . GLU A 1 204 ? -24.822 3.777 33.274 1.00 75.88 204 GLU A N 1
ATOM 1488 C CA . GLU A 1 204 ? -25.673 3.079 32.303 1.00 75.88 204 GLU A CA 1
ATOM 1489 C C . GLU A 1 204 ? -24.842 2.214 31.351 1.00 75.88 204 GLU A C 1
ATOM 1491 O O . GLU A 1 204 ? -25.209 1.064 31.091 1.00 75.88 204 GLU A O 1
ATOM 1496 N N . VAL A 1 205 ? -23.687 2.720 30.900 1.00 78.75 205 VAL A N 1
ATOM 1497 C CA . VAL A 1 205 ? -22.728 1.952 30.087 1.00 78.75 205 VAL A CA 1
ATOM 1498 C C . VAL A 1 205 ? -22.187 0.755 30.870 1.00 78.75 205 VAL A C 1
ATOM 1500 O O . VAL A 1 205 ? -22.156 -0.354 30.337 1.00 78.75 205 VAL A O 1
ATOM 1503 N N . GLU A 1 206 ? -21.832 0.938 32.144 1.00 76.62 206 GLU A N 1
ATOM 1504 C CA . GLU A 1 206 ? -21.349 -0.148 33.008 1.00 76.62 206 GLU A CA 1
ATOM 1505 C C . GLU A 1 206 ? -22.412 -1.248 33.176 1.00 76.62 206 GLU A C 1
ATOM 1507 O O . GLU A 1 206 ? -22.146 -2.415 32.883 1.00 76.62 206 GLU A O 1
ATOM 1512 N N . LYS A 1 207 ? -23.658 -0.879 33.505 1.00 76.06 207 LYS A N 1
ATOM 1513 C CA . LYS A 1 207 ? -24.779 -1.835 33.620 1.00 76.06 207 LYS A CA 1
ATOM 1514 C C . LYS A 1 207 ? -25.102 -2.550 32.307 1.00 76.06 207 LYS A C 1
ATOM 1516 O O . LYS A 1 207 ? -25.532 -3.705 32.323 1.00 76.06 207 LYS A O 1
ATOM 1521 N N . MET A 1 208 ? -24.952 -1.873 31.169 1.00 78.06 208 MET A N 1
ATOM 1522 C CA . MET A 1 208 ? -25.166 -2.471 29.849 1.00 78.06 208 MET A CA 1
ATOM 1523 C C . MET A 1 208 ? -24.107 -3.535 29.540 1.00 78.06 208 MET A C 1
ATOM 1525 O O . MET A 1 208 ? -24.444 -4.598 29.016 1.00 78.06 208 MET A O 1
ATOM 1529 N N . LEU A 1 209 ? -22.846 -3.275 29.888 1.00 80.12 209 LEU A N 1
ATOM 1530 C CA . LEU A 1 209 ? -21.756 -4.236 29.715 1.00 80.12 209 LEU A CA 1
ATOM 1531 C C . LEU A 1 209 ? -21.914 -5.443 30.649 1.00 80.12 209 LEU A C 1
ATOM 1533 O O . LEU A 1 209 ? -21.705 -6.571 30.206 1.00 80.12 209 LEU A O 1
ATOM 1537 N N . GLU A 1 210 ? -22.351 -5.233 31.895 1.00 76.75 210 GLU A N 1
ATOM 1538 C CA . GLU A 1 210 ? -22.620 -6.312 32.861 1.00 76.75 210 GLU A CA 1
ATOM 1539 C C . GLU A 1 210 ? -23.743 -7.258 32.411 1.00 76.75 210 GLU A C 1
ATOM 1541 O O . GLU A 1 210 ? -23.645 -8.471 32.596 1.00 76.75 210 GLU A O 1
ATOM 1546 N N . LYS A 1 211 ? -24.808 -6.728 31.792 1.00 74.69 211 LYS A N 1
ATOM 1547 C CA . LYS A 1 211 ? -25.935 -7.531 31.277 1.00 74.69 211 LYS A CA 1
ATOM 1548 C C . LYS A 1 211 ? -25.605 -8.306 29.993 1.00 74.69 211 LYS A C 1
ATOM 1550 O O . LYS A 1 211 ? -26.369 -9.195 29.617 1.00 74.69 211 LYS A O 1
ATOM 1555 N N . GLY A 1 212 ? -24.481 -7.997 29.346 1.00 67.38 212 GLY A N 1
ATOM 1556 C CA . GLY A 1 212 ? -24.067 -8.568 28.068 1.00 67.38 212 GLY A CA 1
ATOM 1557 C C . GLY A 1 212 ? -24.715 -7.855 26.879 1.00 67.38 212 GLY A C 1
ATOM 1558 O O . GLY A 1 212 ? -25.936 -7.841 26.718 1.00 67.38 212 GLY A O 1
ATOM 1559 N N . PHE A 1 213 ? -23.887 -7.276 26.010 1.00 69.44 213 PHE A N 1
ATOM 1560 C CA . PHE A 1 213 ? -24.344 -6.593 24.802 1.00 69.44 213 PHE A CA 1
ATOM 1561 C C . PHE A 1 213 ? -24.835 -7.593 23.741 1.00 69.44 213 PHE A C 1
ATOM 1563 O O . PHE A 1 213 ? -24.123 -8.534 23.386 1.00 69.44 213 PHE A O 1
ATOM 1570 N N . LYS A 1 214 ? -26.042 -7.366 23.202 1.00 66.62 214 LYS A N 1
ATOM 1571 C CA . LYS A 1 214 ? -26.558 -8.043 22.003 1.00 66.62 214 LYS A CA 1
ATOM 1572 C C . LYS A 1 214 ? -26.773 -7.014 20.883 1.00 66.62 214 LYS A C 1
ATOM 1574 O O . LYS A 1 214 ? -27.536 -6.069 21.081 1.00 66.62 214 LYS A O 1
ATOM 1579 N N . PRO A 1 215 ? -26.148 -7.187 19.710 1.00 61.94 215 PRO A N 1
ATOM 1580 C CA . PRO A 1 215 ? -26.287 -6.258 18.593 1.00 61.94 215 PRO A CA 1
ATOM 1581 C C . PRO A 1 215 ? -27.706 -6.270 18.004 1.00 61.94 215 PRO A C 1
ATOM 1583 O O . PRO A 1 215 ? -28.346 -7.318 17.903 1.00 61.94 215 PRO A O 1
ATOM 1586 N N . SER A 1 216 ? -28.173 -5.094 17.567 1.00 60.06 216 SER A N 1
ATOM 1587 C CA . SER A 1 216 ? -29.556 -4.809 17.135 1.00 60.06 216 SER A CA 1
ATOM 1588 C C . SER A 1 216 ? -30.104 -5.691 15.998 1.00 60.06 216 SER A C 1
ATOM 1590 O O . SER A 1 216 ? -31.312 -5.696 15.792 1.00 60.06 216 SER A O 1
ATOM 1592 N N . LEU A 1 217 ? -29.261 -6.416 15.252 1.00 56.81 217 LEU A N 1
ATOM 1593 C CA . LEU A 1 217 ? -29.693 -7.330 14.180 1.00 56.81 217 LEU A CA 1
ATOM 1594 C C . LEU A 1 217 ? -30.012 -8.758 14.665 1.00 56.81 217 LEU A C 1
ATOM 1596 O O . LEU A 1 217 ? -30.615 -9.520 13.919 1.00 56.81 217 LEU A O 1
ATOM 1600 N N . CYS A 1 218 ? -29.627 -9.129 15.893 1.00 54.38 218 CYS A N 1
ATOM 1601 C CA . CYS A 1 218 ? -29.855 -10.467 16.465 1.00 54.38 218 CYS A CA 1
ATOM 1602 C C . CYS A 1 218 ? -30.983 -10.511 17.512 1.00 54.38 218 CYS A C 1
ATOM 1604 O O . CYS A 1 218 ? -31.092 -11.487 18.255 1.00 54.38 218 CYS A O 1
ATOM 1606 N N . GLY A 1 219 ? -31.810 -9.470 17.607 1.00 41.69 219 GLY A N 1
ATOM 1607 C CA . GLY A 1 219 ? -32.914 -9.411 18.560 1.00 41.69 219 GLY A CA 1
ATOM 1608 C C . GLY A 1 219 ? -34.173 -8.907 17.885 1.00 41.69 219 GLY A C 1
ATOM 1609 O O . GLY A 1 219 ? -34.376 -7.700 17.818 1.00 41.69 219 GLY A O 1
ATOM 1610 N N . ASP A 1 220 ? -35.000 -9.830 17.399 1.00 49.12 220 ASP A N 1
ATOM 1611 C CA . ASP A 1 220 ? -36.380 -9.506 17.066 1.00 49.12 220 ASP A CA 1
ATOM 1612 C C . ASP A 1 220 ? -37.299 -9.731 18.272 1.00 49.12 220 ASP A C 1
ATOM 1614 O O . ASP A 1 220 ? -37.083 -10.623 19.098 1.00 49.12 220 ASP A O 1
ATOM 1618 N N . SER A 1 221 ? -38.348 -8.914 18.308 1.00 40.25 221 SER A N 1
ATOM 1619 C CA . SER A 1 221 ? -39.434 -8.807 19.289 1.00 40.25 221 SER A CA 1
ATOM 1620 C C . SER A 1 221 ? -39.083 -8.169 20.645 1.00 40.25 221 SER A C 1
ATOM 1622 O O . SER A 1 221 ? -38.716 -8.803 21.629 1.00 40.25 221 SER A O 1
ATOM 1624 N N . ASN A 1 222 ? -39.280 -6.854 20.703 1.00 43.59 222 ASN A N 1
ATOM 1625 C CA . ASN A 1 222 ? -39.579 -6.136 21.934 1.00 43.59 222 ASN A CA 1
ATOM 1626 C C . ASN A 1 222 ? -41.104 -6.183 22.156 1.00 43.59 222 ASN A C 1
ATOM 1628 O O . ASN A 1 222 ? -41.807 -5.577 21.346 1.00 43.59 222 ASN A O 1
ATOM 1632 N N . PRO A 1 223 ? -41.636 -6.828 23.213 1.00 39.47 223 PRO A N 1
ATOM 1633 C CA . PRO A 1 223 ? -43.019 -6.624 23.629 1.00 39.47 223 PRO A CA 1
ATOM 1634 C C . PRO A 1 223 ? -43.149 -5.686 24.846 1.00 39.47 223 PRO A C 1
ATOM 1636 O O . PRO A 1 223 ? -44.144 -5.755 25.552 1.00 39.47 223 PRO A O 1
ATOM 1639 N N . GLU A 1 224 ? -42.185 -4.798 25.124 1.00 42.78 224 GLU A N 1
ATOM 1640 C CA . GLU A 1 224 ? -42.244 -3.897 26.295 1.00 42.78 224 GLU A CA 1
ATOM 1641 C C . GLU A 1 224 ? -42.341 -2.401 25.957 1.00 42.78 224 GLU A C 1
ATOM 1643 O O . GLU A 1 224 ? -42.367 -1.555 26.846 1.00 42.78 224 GLU A O 1
ATOM 1648 N N . LYS A 1 225 ? -42.504 -2.044 24.674 1.00 42.16 225 LYS A N 1
ATOM 1649 C CA . LYS A 1 225 ? -42.966 -0.696 24.276 1.00 42.16 225 LYS A CA 1
ATOM 1650 C C . LYS A 1 225 ? -44.497 -0.556 24.225 1.00 42.16 225 LYS A C 1
ATOM 1652 O O . LYS A 1 225 ? -44.987 0.452 23.724 1.00 42.16 225 LYS A O 1
ATOM 1657 N N . GLU A 1 226 ? -45.244 -1.521 24.770 1.00 37.47 226 GLU A N 1
ATOM 1658 C CA . GLU A 1 226 ? -46.713 -1.468 24.878 1.00 37.47 226 GLU A CA 1
ATOM 1659 C C . GLU A 1 226 ? -47.265 -0.982 26.230 1.00 37.47 226 GLU A C 1
ATOM 1661 O O . GLU A 1 226 ? -48.475 -0.811 26.346 1.00 37.47 226 GLU A O 1
ATOM 1666 N N . LEU A 1 227 ? -46.443 -0.659 27.237 1.00 40.78 227 LEU A N 1
ATOM 1667 C CA . LEU A 1 227 ? -46.949 0.038 28.429 1.00 40.78 227 LEU A CA 1
ATOM 1668 C C . LEU A 1 227 ? -46.657 1.535 28.378 1.00 40.78 227 LEU A C 1
ATOM 1670 O O . LEU A 1 227 ? -45.751 2.078 29.003 1.00 40.78 227 LEU A O 1
ATOM 1674 N N . ASN A 1 228 ? -47.542 2.205 27.651 1.00 42.62 228 ASN A N 1
ATOM 1675 C CA . ASN A 1 228 ? -48.052 3.508 2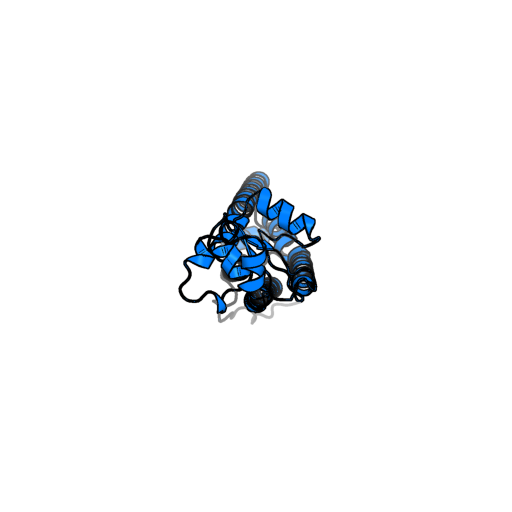8.033 1.00 42.62 228 ASN A CA 1
ATOM 1676 C C . ASN A 1 228 ? -48.214 3.593 29.567 1.00 42.62 228 ASN A C 1
ATOM 1678 O O . ASN A 1 228 ? -49.026 2.880 30.159 1.00 42.62 228 ASN A O 1
ATOM 1682 N N . GLY A 1 229 ? -47.412 4.447 30.198 1.00 35.94 229 GLY A N 1
ATOM 1683 C CA . GLY A 1 229 ? -47.274 4.512 31.649 1.00 35.94 229 GLY A CA 1
ATOM 1684 C C . GLY A 1 229 ? -47.138 5.919 32.222 1.00 35.94 229 GLY A C 1
ATOM 1685 O O . GLY A 1 229 ? -46.550 6.029 33.286 1.00 35.94 229 GLY A O 1
ATOM 1686 N N . LYS A 1 230 ? -47.744 6.927 31.561 1.00 36.34 230 LYS A N 1
ATOM 1687 C CA . LYS A 1 230 ? -48.106 8.269 32.095 1.00 36.34 230 LYS A CA 1
ATOM 1688 C C . LYS A 1 230 ? -46.907 9.226 32.295 1.00 36.34 230 LYS A C 1
ATOM 1690 O O . LYS A 1 230 ? -45.846 8.820 32.744 1.00 36.34 230 LYS A O 1
ATOM 1695 N N . VAL A 1 231 ? -46.924 10.433 31.710 1.00 36.91 231 VAL A N 1
ATOM 1696 C CA . VAL A 1 231 ? -47.500 11.675 32.290 1.00 36.91 231 VAL A CA 1
ATOM 1697 C C . VAL A 1 231 ? -47.250 11.780 33.786 1.00 36.91 231 VAL A C 1
ATOM 1699 O O . VAL A 1 231 ? -47.836 10.959 34.524 1.00 36.91 231 VAL A O 1
#

InterPro domains:
  IPR005828 Major facilitator, sugar transporter-like [PF00083] (103-208)
  IPR020846 Major facilitator superfamily domain [PS50850] (1-198)
  IPR036259 MFS transporter superfamily [G3DSA:1.20.1250.20] (77-215)
  IPR036259 MFS transporter superfamily [SSF103473] (106-207)
  IPR050814 Myo-inositol Transporter [PTHR48020] (1-211)

Organism: NCBI:txid360622

Secondary structure (DSSP, 8-state):
-HHHHHHHHHHHHHHHHHHHTPPBBPHHHHHHT-TTSB-HHHHT-S-GGG-BHHHHHHH-TTEEEEPPSS-TTS-BEEEE-SHHHHHHHHHTTPPEESS----TTHHHHHHHHHHHHHHHIIIIITHHHHHHHHSS-TTTHHHHHHHHHHHHHHHHHHHHHHHHHHHHHHHHHHHHHHHHHHHHHHHHHHHHH----TT--HHHHHHHHHH----TTS------TT-----

Radius of gyration: 26.43 Å; chains: 1; bounding box: 75×30×68 Å